Protein AF-0000000078835602 (afdb_homodimer)

Nearest PDB structures (foldseek):
  3b7c-assembly1_A-2  TM=9.384E-01  e=1.346E-14  Shewanella oneidensis MR-1
  3ef8-assembly1_A  TM=7.916E-01  e=7.341E-08  Novosphingobium aromaticivorans DSM 12444
  6w3f-assembly2_B  TM=7.774E-01  e=2.353E-06  synthetic construct
  3ec9-assembly1_A  TM=5.086E-01  e=3.218E-05  Burkholderia thailandensis E264
  3dmc-assembly1_B  TM=6.319E-01  e=4.401E-04  Trichormus variabilis ATCC 29413

Solvent-accessible surface area (backbone atoms only — not comparable to full-atom values): 18718 Å² total; per-residue (Å²): 139,88,83,79,80,79,82,79,78,80,80,79,80,76,79,78,78,78,74,75,77,76,64,78,76,71,73,73,69,74,77,70,72,78,74,88,48,69,68,61,52,49,51,52,48,53,45,42,54,50,48,23,38,54,21,46,58,69,69,33,57,68,56,27,51,63,36,41,33,78,81,75,26,44,39,35,45,66,25,36,76,53,60,43,55,64,46,44,49,53,48,47,46,70,72,31,56,71,52,65,66,63,47,28,44,58,44,78,43,82,72,44,78,43,82,65,37,98,48,29,29,43,36,38,26,36,38,36,34,52,31,90,72,80,55,45,39,23,34,39,44,32,38,34,32,49,57,95,89,35,67,23,32,43,30,41,40,41,32,52,46,72,78,130,137,85,80,80,77,78,77,80,77,80,78,80,80,77,80,78,77,79,77,77,77,76,65,78,74,72,74,72,68,75,79,69,69,78,74,88,49,69,69,60,53,51,51,52,47,52,46,40,53,52,48,23,39,54,21,47,57,71,69,33,57,67,56,27,50,63,36,40,31,80,81,76,24,43,40,34,45,64,25,35,78,54,62,42,54,66,46,46,50,52,49,47,47,70,69,30,56,72,51,67,65,63,47,28,44,58,44,78,41,80,72,44,76,43,81,64,37,100,46,28,28,44,34,38,28,35,37,36,35,52,33,89,72,81,55,45,39,23,33,38,43,30,37,35,32,49,55,94,89,36,69,21,32,41,31,40,40,41,32,53,46,72,77,130

pLDDT: mean 85.9, std 21.09, range [27.8, 98.94]

Foldseek 3Di:
DPDPPDPPPPPPPPPPPPPPPPDPPPPPDPPPPPDQDPVVVVVQLVVLVVQLQVCLLVLNLVSNLVQADPFQAWEAEPRDTADTSVRVSVVCCVQQNDDVLRSAHKDWDPWDWADDDSFKIKIKTKMWGDHPPPTKIWMKIFIWGQDPNHIHTRYIYIYIDDDD/DDPPPPPPPPPPPPPPPPPPPPPPPPPPDPPPPPDQDPVVVVVQLVVLVVQLQVCLLVLNLVSNLVQADPFQAWEAEPRDTADTSVRVSVVCCVQQNDDVLRSAHKDWDPWDWADDDSFKIKIKTKMWGDHPPDTKIWMKIFIWGQDPNHIHTRYIYIYIDDDD

Organism: Phenylobacterium zucineum (strain HLK1) (NCBI:txid450851)

Secondary structure (DSSP, 8-state):
-------------------------------------HHHHHHHHHHHHHHHHHHHHTT-HHHHHTTB-TTT-EEEETTEE--HHHHHHHHHHHHHSS-HHHH-EEEEEEEEEEEEETTEEEEEEEEEEE-SSS-EEEEEEEEEEEETTEEEEEEEEEEEPPP-/-------------------------------------HHHHHHHHHHHHHHHHHHHHTT-HHHHHTTB-TTT-EEEETTEE--HHHHHHHHHHHHHSS-HHHH-EEEEEEEEEEEEETTEEEEEEEEEEE-SSS-EEEEEEEEEEEETTEEEEEEEEEEEPPP-

Sequence (328 aa):
MGESNGWARRAALGLILAAGLAGPALAQAPASDPAFDPAAEEAAIRKVIADMEAAWNRGDFRGYMDGFLNPGVVFVSKGRFQDGWQGTLDHYVRDYGGDPARRGTLHFFDIQVQMLAPDAAQLISRYRLDRPEAPQDGINTRLMRKVGGRWVIALNHVSSREVPMGESNGWARRAALGLILAAGLAGPALAQAPASDPAFDPAAEEAAIRKVIADMEAAWNRGDFRGYMDGFLNPGVVFVSKGRFQDGWQGTLDHYVRDYGGDPARRGTLHFFDIQVQMLAPDAAQLISRYRLDRPEAPQDGINTRLMRKVGGRWVIALNHVSSREVP

Radius of gyration: 36.88 Å; Cα contacts (8 Å, |Δi|>4): 536; chains: 2; bounding box: 131×124×79 Å

InterPro domains:
  IPR011944 Steroid delta5-4-isomerase [TIGR02246] (41-158)
  IPR027843 Domain of unknown function DUF4440 [PF14534] (45-153)
  IPR032710 NTF2-like domain superfamily [SSF54427] (40-159)

Structure (mmCIF, N/CA/C/O backbone):
data_AF-0000000078835602-model_v1
#
loop_
_entity.id
_entity.type
_entity.pdbx_description
1 polymer 'DUF4440 domain-containing protein'
#
loop_
_atom_site.group_PDB
_atom_site.id
_atom_site.type_symbol
_atom_site.label_atom_id
_atom_site.label_alt_id
_atom_site.label_comp_id
_atom_site.label_asym_id
_atom_site.label_entity_id
_atom_site.label_seq_id
_atom_site.pdbx_PDB_ins_code
_atom_site.Cartn_x
_atom_site.Cartn_y
_atom_site.Cartn_z
_atom_site.occupancy
_atom_site.B_iso_or_equiv
_atom_site.auth_seq_id
_atom_site.auth_comp_id
_atom_site.auth_asym_id
_atom_site.auth_atom_id
_atom_site.pdbx_PDB_model_num
ATOM 1 N N . MET A 1 1 ? -102.188 58.969 17.141 1 30.67 1 MET A N 1
ATOM 2 C CA . MET A 1 1 ? -101.25 58.094 16.422 1 30.67 1 MET A CA 1
ATOM 3 C C . MET A 1 1 ? -99.938 57.969 17.125 1 30.67 1 MET A C 1
ATOM 5 O O . MET A 1 1 ? -99.188 58.969 17.234 1 30.67 1 MET A O 1
ATOM 9 N N . GLY A 1 2 ? -99.812 57.094 18.266 1 34.19 2 GLY A N 1
ATOM 10 C CA . GLY A 1 2 ? -98.875 56.719 19.297 1 34.19 2 GLY A CA 1
ATOM 11 C C . GLY A 1 2 ? -97.625 56.031 18.766 1 34.19 2 GLY A C 1
ATOM 12 O O . GLY A 1 2 ? -97.688 54.938 18.203 1 34.19 2 GLY A O 1
ATOM 13 N N . GLU A 1 3 ? -96.625 56.781 18.203 1 36.53 3 GLU A N 1
ATOM 14 C CA . GLU A 1 3 ? -95.438 56.438 17.438 1 36.53 3 GLU A CA 1
ATOM 15 C C . GLU A 1 3 ? -94.5 55.531 18.234 1 36.53 3 GLU A C 1
ATOM 17 O O . GLU A 1 3 ? -94.125 55.875 19.375 1 36.53 3 GLU A O 1
ATOM 22 N N . SER A 1 4 ? -94.625 54.125 18.078 1 37.41 4 SER A N 1
ATOM 23 C CA . SER A 1 4 ? -93.875 52.938 18.547 1 37.41 4 SER A CA 1
ATOM 24 C C . SER A 1 4 ? -92.438 52.969 18.172 1 37.41 4 SER A C 1
ATOM 26 O O . SER A 1 4 ? -92.062 52.938 16.984 1 37.41 4 SER A O 1
ATOM 28 N N . ASN A 1 5 ? -91.625 53.812 18.812 1 36.66 5 ASN A N 1
ATOM 29 C CA . ASN A 1 5 ? -90.188 54 18.5 1 36.66 5 ASN A CA 1
ATOM 30 C C . ASN A 1 5 ? -89.375 52.719 18.703 1 36.66 5 ASN A C 1
ATOM 32 O O . ASN A 1 5 ? -89.438 52.094 19.781 1 36.66 5 ASN A O 1
ATOM 36 N N . GLY A 1 6 ? -89.25 51.781 17.688 1 29.44 6 GLY A N 1
ATOM 37 C CA . GLY A 1 6 ? -88.5 50.531 17.531 1 29.44 6 GLY A CA 1
ATOM 38 C C . GLY A 1 6 ? -87.062 50.625 17.891 1 29.44 6 GLY A C 1
ATOM 39 O O . GLY A 1 6 ? -86.375 51.562 17.453 1 29.44 6 GLY A O 1
ATOM 40 N N . TRP A 1 7 ? -86.562 50.156 19.094 1 34.5 7 TRP A N 1
ATOM 41 C CA . TRP A 1 7 ? -85.25 50.125 19.75 1 34.5 7 TRP A CA 1
ATOM 42 C C . TRP A 1 7 ? -84.312 49.219 19 1 34.5 7 TRP A C 1
ATOM 44 O O . TRP A 1 7 ? -84.562 48.031 18.766 1 34.5 7 TRP A O 1
ATOM 54 N N . ALA A 1 8 ? -83.75 49.562 17.766 1 34.25 8 ALA A N 1
ATOM 55 C CA . ALA A 1 8 ? -82.688 48.812 17 1 34.25 8 ALA A CA 1
ATOM 56 C C . ALA A 1 8 ? -81.5 48.5 17.859 1 34.25 8 ALA A C 1
ATOM 58 O O . ALA A 1 8 ? -80.875 49.375 18.406 1 34.25 8 ALA A O 1
ATOM 59 N N . ARG A 1 9 ? -81.438 47.312 18.562 1 30.3 9 ARG A N 1
ATOM 60 C CA . ARG A 1 9 ? -80.375 46.75 19.328 1 30.3 9 ARG A CA 1
ATOM 61 C C . ARG A 1 9 ? -79.188 46.469 18.406 1 30.3 9 ARG A C 1
ATOM 63 O O . ARG A 1 9 ? -79.25 45.656 17.484 1 30.3 9 ARG A O 1
ATOM 70 N N . ARG A 1 10 ? -78.438 47.406 17.938 1 34.91 10 ARG A N 1
ATOM 71 C CA . ARG A 1 10 ? -77.25 47.188 17.125 1 34.91 10 ARG A CA 1
ATOM 72 C C . ARG A 1 10 ? -76.25 46.25 17.828 1 34.91 10 ARG A C 1
ATOM 74 O O . ARG A 1 10 ? -75.812 46.5 18.953 1 34.91 10 ARG A O 1
ATOM 81 N N . ALA A 1 11 ? -76.25 44.875 17.625 1 36.25 11 ALA A N 1
ATOM 82 C CA . ALA A 1 11 ? -75.312 43.812 18.031 1 36.25 11 ALA A CA 1
ATOM 83 C C . ALA A 1 11 ? -73.938 44.125 17.531 1 36.25 11 ALA A C 1
ATOM 85 O O . ALA A 1 11 ? -73.688 44.312 16.344 1 36.25 11 ALA A O 1
ATOM 86 N N . ALA A 1 12 ? -73.125 44.906 18.312 1 38.59 12 ALA A N 1
ATOM 87 C CA . ALA A 1 12 ? -71.688 45.188 18.031 1 38.59 12 ALA A CA 1
ATOM 88 C C . ALA A 1 12 ? -70.875 43.875 17.938 1 38.59 12 ALA A C 1
ATOM 90 O O . ALA A 1 12 ? -70.875 43.062 18.859 1 38.59 12 ALA A O 1
ATOM 91 N N . LEU A 1 13 ? -70.812 43.188 16.734 1 43.69 13 LEU A N 1
ATOM 92 C CA . LEU A 1 13 ? -70 42.031 16.422 1 43.69 13 LEU A CA 1
ATOM 93 C C . LEU A 1 13 ? -68.5 42.344 16.797 1 43.69 13 LEU A C 1
ATOM 95 O O . LEU A 1 13 ? -67.938 43.281 16.297 1 43.69 13 LEU A O 1
ATOM 99 N N . GLY A 1 14 ? -68.125 42.062 18.031 1 38.97 14 GLY A N 1
ATOM 100 C CA . GLY A 1 14 ? -66.75 42.156 18.469 1 38.97 14 GLY A CA 1
ATOM 101 C C . GLY A 1 14 ? -65.812 41.25 17.672 1 38.97 14 GLY A C 1
ATOM 102 O O . GLY A 1 14 ? -66.062 40.062 17.547 1 38.97 14 GLY A O 1
ATOM 103 N N . LEU A 1 15 ? -65.188 41.781 16.594 1 45.16 15 LEU A N 1
ATOM 104 C CA . LEU A 1 15 ? -64.125 41.125 15.797 1 45.16 15 LEU A CA 1
ATOM 105 C C . LEU A 1 15 ? -63 40.688 16.688 1 45.16 15 LEU A C 1
ATOM 107 O O . LEU A 1 15 ? -62.375 41.531 17.344 1 45.16 15 LEU A O 1
ATOM 111 N N . ILE A 1 16 ? -63 39.438 17.188 1 46.16 16 ILE A N 1
ATOM 112 C CA . ILE A 1 16 ? -61.906 38.875 17.922 1 46.16 16 ILE A CA 1
ATOM 113 C C . ILE A 1 16 ? -60.688 38.719 16.984 1 46.16 16 ILE A C 1
ATOM 115 O O . ILE A 1 16 ? -60.75 37.969 15.992 1 46.16 16 ILE A O 1
ATOM 119 N N . LEU A 1 17 ? -59.844 39.75 16.828 1 46.06 17 LEU A N 1
ATOM 120 C CA . LEU A 1 17 ? -58.562 39.625 16.125 1 46.06 17 LEU A CA 1
ATOM 121 C C . LEU A 1 17 ? -57.656 38.594 16.812 1 46.06 17 LEU A C 1
ATOM 123 O O . LEU A 1 17 ? -57.25 38.781 17.953 1 46.06 17 LEU A O 1
ATOM 127 N N . ALA A 1 18 ? -57.812 37.312 16.469 1 50.06 18 ALA A N 1
ATOM 128 C CA . ALA A 1 18 ? -56.844 36.281 16.875 1 50.06 18 ALA A CA 1
ATOM 129 C C . ALA A 1 18 ? -55.438 36.656 16.391 1 50.06 18 ALA A C 1
ATOM 131 O O . ALA A 1 18 ? -55.188 36.625 15.188 1 50.06 18 ALA A O 1
ATOM 132 N N . ALA A 1 19 ? -54.719 37.594 17.016 1 49.69 19 ALA A N 1
ATOM 133 C CA . ALA A 1 19 ? -53.312 37.75 16.703 1 49.69 19 ALA A CA 1
ATOM 134 C C . ALA A 1 19 ? -52.531 36.469 16.906 1 49.69 19 ALA A C 1
ATOM 136 O O . ALA A 1 19 ? -52.469 35.938 18.016 1 49.69 19 ALA A O 1
ATOM 137 N N . GLY A 1 20 ? -52.438 35.625 15.867 1 51.88 20 GLY A N 1
ATOM 138 C CA . GLY A 1 20 ? -51.531 34.5 15.883 1 51.88 20 GLY A CA 1
ATOM 139 C C . GLY A 1 20 ? -50.094 34.875 16.266 1 51.88 20 GLY A C 1
ATOM 140 O O . GLY A 1 20 ? -49.469 35.688 15.578 1 51.88 20 GLY A O 1
ATOM 141 N N . LEU A 1 21 ? -49.719 34.875 17.5 1 54.28 21 LEU A N 1
ATOM 142 C CA . LEU A 1 21 ? -48.344 34.969 17.922 1 54.28 21 LEU A CA 1
ATOM 143 C C . LEU A 1 21 ? -47.469 33.938 17.203 1 54.28 21 LEU A C 1
ATOM 145 O O . LEU A 1 21 ? -47.594 32.719 17.469 1 54.28 21 LEU A O 1
ATOM 149 N N . ALA A 1 22 ? -47.094 34.281 15.969 1 56.69 22 ALA A N 1
ATOM 150 C CA . ALA A 1 22 ? -46 33.469 15.43 1 56.69 22 ALA A CA 1
ATOM 151 C C . ALA A 1 22 ? -44.812 33.438 16.359 1 56.69 22 ALA A C 1
ATOM 153 O O . ALA A 1 22 ? -44.188 34.5 16.625 1 56.69 22 ALA A O 1
ATOM 154 N N . GLY A 1 23 ? -44.75 32.531 17.297 1 58.22 23 GLY A N 1
ATOM 155 C CA . GLY A 1 23 ? -43.562 32.344 18.078 1 58.22 23 GLY A CA 1
ATOM 156 C C . GLY A 1 23 ? -42.281 32.344 17.234 1 58.22 23 GLY A C 1
ATOM 157 O O . GLY A 1 23 ? -42.344 32.062 16.047 1 58.22 23 GLY A O 1
ATOM 158 N N . PRO A 1 24 ? -41.281 33.062 17.625 1 57.22 24 PRO A N 1
ATOM 159 C CA . PRO A 1 24 ? -40.031 33 16.859 1 57.22 24 PRO A CA 1
ATOM 160 C C . PRO A 1 24 ? -39.656 31.578 16.516 1 57.22 24 PRO A C 1
ATOM 162 O O . PRO A 1 24 ? -39.844 30.656 17.312 1 57.22 24 PRO A O 1
ATOM 165 N N . ALA A 1 25 ? -39.688 31.266 15.188 1 59.09 25 ALA A N 1
ATOM 166 C CA . ALA A 1 25 ? -39.062 30.016 14.758 1 59.09 25 ALA A CA 1
ATOM 167 C C . ALA A 1 25 ? -37.75 29.781 15.5 1 59.09 25 ALA A C 1
ATOM 169 O O . ALA A 1 25 ? -36.844 30.641 15.5 1 59.09 25 ALA A O 1
ATOM 170 N N . LEU A 1 26 ? -37.75 29.047 16.547 1 59.62 26 LEU A N 1
ATOM 171 C CA . LEU A 1 26 ? -36.469 28.578 17.078 1 59.62 26 LEU A CA 1
ATOM 172 C C . LEU A 1 26 ? -35.5 28.219 15.953 1 59.62 26 LEU A C 1
ATOM 174 O O . LEU A 1 26 ? -35.812 27.422 15.078 1 59.62 26 LEU A O 1
ATOM 178 N N . ALA A 1 27 ? -34.625 29.062 15.555 1 57.78 27 ALA A N 1
ATOM 179 C CA . ALA A 1 27 ? -33.531 28.688 14.664 1 57.78 27 ALA A CA 1
ATOM 180 C C . ALA A 1 27 ? -33.031 27.281 15.008 1 57.78 27 ALA A C 1
ATOM 182 O O . ALA A 1 27 ? -32.594 27.047 16.141 1 57.78 27 ALA A O 1
ATOM 183 N N . GLN A 1 28 ? -33.656 26.234 14.414 1 58.31 28 GLN A N 1
ATOM 184 C CA . GLN A 1 28 ? -33.031 24.938 14.633 1 58.31 28 GLN A CA 1
ATOM 185 C C . GLN A 1 28 ? -31.516 25.016 14.57 1 58.31 28 GLN A C 1
ATOM 187 O O . GLN A 1 28 ? -30.953 25.578 13.625 1 58.31 28 GLN A O 1
ATOM 192 N N . ALA A 1 29 ? -30.797 24.953 15.734 1 58.19 29 ALA A N 1
ATOM 193 C CA . ALA A 1 29 ? -29.344 24.844 15.75 1 58.19 29 ALA A CA 1
ATOM 194 C C . ALA A 1 29 ? -28.844 23.969 14.609 1 58.19 29 ALA A C 1
ATOM 196 O O . ALA A 1 29 ? -29.469 22.953 14.289 1 58.19 29 ALA A O 1
ATOM 197 N N . PRO A 1 30 ? -28.047 24.438 13.703 1 55.09 30 PRO A N 1
ATOM 198 C CA . PRO A 1 30 ? -27.547 23.547 12.656 1 55.09 30 PRO A CA 1
ATOM 199 C C . PRO A 1 30 ? -27.266 22.141 13.156 1 55.09 30 PRO A C 1
ATOM 201 O O . PRO A 1 30 ? -26.828 21.953 14.297 1 55.09 30 PRO A O 1
ATOM 204 N N . ALA A 1 31 ? -28.031 21.141 12.773 1 52.88 31 ALA A N 1
ATOM 205 C CA . ALA A 1 31 ? -27.734 19.75 13.062 1 52.88 31 ALA A CA 1
ATOM 206 C C . ALA A 1 31 ? -26.234 19.5 13.07 1 52.88 31 ALA A C 1
ATOM 208 O O . ALA A 1 31 ? -25.547 19.797 12.086 1 52.88 31 ALA A O 1
ATOM 209 N N . SER A 1 32 ? -25.547 19.609 14.164 1 51.75 32 SER A N 1
ATOM 210 C CA . SER A 1 32 ? -24.125 19.312 14.281 1 51.75 32 SER A CA 1
ATOM 211 C C . SER A 1 32 ? -23.766 18.016 13.562 1 51.75 32 SER A C 1
ATOM 213 O O . SER A 1 32 ? -24.469 17.016 13.68 1 51.75 32 SER A O 1
ATOM 215 N N . ASP A 1 33 ? -23.203 17.953 12.398 1 54.47 33 ASP A N 1
ATOM 216 C CA . ASP A 1 33 ? -22.625 16.766 11.766 1 54.47 33 ASP A CA 1
ATOM 217 C C . ASP A 1 33 ? -22.109 15.789 12.812 1 54.47 33 ASP A C 1
ATOM 219 O O . ASP A 1 33 ? -21.5 16.188 13.805 1 54.47 33 ASP A O 1
ATOM 223 N N . PRO A 1 34 ? -22.906 14.688 13.062 1 58.66 34 PRO A N 1
ATOM 224 C CA . PRO A 1 34 ? -22.438 13.805 14.125 1 58.66 34 PRO A CA 1
ATOM 225 C C . PRO A 1 34 ? -20.922 13.867 14.312 1 58.66 34 PRO A C 1
ATOM 227 O O . PRO A 1 34 ? -20.172 13.969 13.336 1 58.66 34 PRO A O 1
ATOM 230 N N . ALA A 1 35 ? -20.5 14.188 15.461 1 75 35 ALA A N 1
ATOM 231 C CA . ALA A 1 35 ? -19.109 14.266 15.922 1 75 35 ALA A CA 1
ATOM 232 C C . ALA A 1 35 ? -18.297 13.07 15.43 1 75 35 ALA A C 1
ATOM 234 O O . ALA A 1 35 ? -18.812 11.945 15.359 1 75 35 ALA A O 1
ATOM 235 N N . PHE A 1 36 ? -17.328 13.266 14.68 1 85 36 PHE A N 1
ATOM 236 C CA . PHE A 1 36 ? -16.375 12.25 14.242 1 85 36 PHE A CA 1
ATOM 237 C C . PHE A 1 36 ? -16.031 11.312 15.391 1 85 36 PHE A C 1
ATOM 239 O O . PHE A 1 36 ? -15.523 11.75 16.422 1 85 36 PHE A O 1
ATOM 246 N N . ASP A 1 37 ? -16.438 10.016 15.312 1 93.31 37 ASP A N 1
ATOM 247 C CA . ASP A 1 37 ? -16.141 8.953 16.266 1 93.31 37 ASP A CA 1
ATOM 248 C C . ASP A 1 37 ? -15.172 7.93 15.656 1 93.31 37 ASP A C 1
ATOM 250 O O . ASP A 1 37 ? -15.602 7.004 14.969 1 93.31 37 ASP A O 1
ATOM 254 N N . PRO A 1 38 ? -13.914 8.016 15.992 1 94 38 PRO A N 1
ATOM 255 C CA . PRO A 1 38 ? -12.93 7.152 15.336 1 94 38 PRO A CA 1
ATOM 256 C C . PRO A 1 38 ? -13.203 5.664 15.562 1 94 38 PRO A C 1
ATOM 258 O O . PRO A 1 38 ? -12.953 4.848 14.672 1 94 38 PRO A O 1
ATOM 261 N N . ALA A 1 39 ? -13.648 5.273 16.703 1 95.88 39 ALA A N 1
ATOM 262 C CA . ALA A 1 39 ? -13.922 3.867 16.984 1 95.88 39 ALA A CA 1
ATOM 263 C C . ALA A 1 39 ? -15.07 3.352 16.125 1 95.88 39 ALA A C 1
ATOM 265 O O . ALA A 1 39 ? -15.023 2.223 15.633 1 95.88 39 ALA A O 1
ATOM 266 N N . ALA A 1 40 ? -16.062 4.16 15.977 1 97.06 40 ALA A N 1
ATOM 267 C CA . ALA A 1 40 ? -17.203 3.771 15.133 1 97.06 40 ALA A CA 1
ATOM 268 C C . ALA A 1 40 ? -16.781 3.674 13.664 1 97.06 40 ALA A C 1
ATOM 270 O O . ALA A 1 40 ? -17.234 2.783 12.945 1 97.06 40 ALA A O 1
ATOM 271 N N . GLU A 1 41 ? -15.945 4.613 13.25 1 98.12 41 GLU A N 1
ATOM 272 C CA . GLU A 1 41 ? -15.461 4.602 11.875 1 98.12 41 GLU A CA 1
ATOM 273 C C . GLU A 1 41 ? -14.594 3.373 11.609 1 98.12 41 GLU A C 1
ATOM 275 O O . GLU A 1 41 ? -14.734 2.725 10.57 1 98.12 41 GLU A O 1
ATOM 280 N N . GLU A 1 42 ? -13.734 3.035 12.57 1 98.5 42 GLU A N 1
ATOM 281 C CA . GLU A 1 42 ? -12.93 1.83 12.414 1 98.5 42 GLU A CA 1
ATOM 282 C C . GLU A 1 42 ? -13.805 0.582 12.336 1 98.5 42 GLU A C 1
ATOM 284 O O . GLU A 1 42 ? -13.539 -0.317 11.539 1 98.5 42 GLU A O 1
ATOM 289 N N . ALA A 1 43 ? -14.812 0.507 13.18 1 98.56 43 ALA A N 1
ATOM 290 C CA . ALA A 1 43 ? -15.727 -0.632 13.141 1 98.56 43 ALA A CA 1
ATOM 291 C C . ALA A 1 43 ? -16.406 -0.747 11.781 1 98.56 43 ALA A C 1
ATOM 293 O O . ALA A 1 43 ? -16.594 -1.851 11.266 1 98.56 43 ALA A O 1
ATOM 294 N N . ALA A 1 44 ? -16.766 0.382 11.234 1 98.69 44 ALA A N 1
ATOM 295 C CA . ALA A 1 44 ? -17.406 0.394 9.914 1 98.69 44 ALA A CA 1
ATOM 296 C C . ALA A 1 44 ? -16.438 -0.101 8.836 1 98.69 44 ALA A C 1
ATOM 29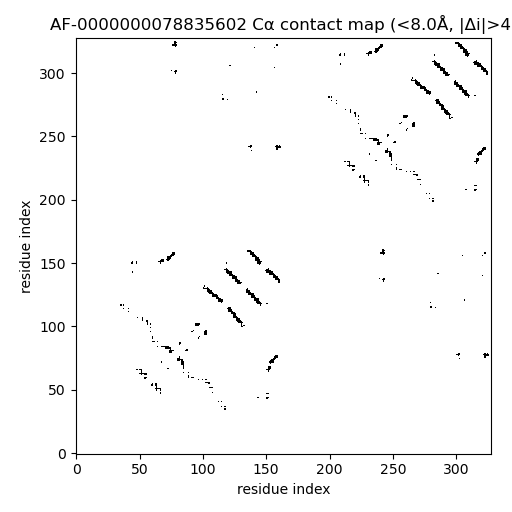8 O O . ALA A 1 44 ? -16.844 -0.824 7.926 1 98.69 44 ALA A O 1
ATOM 299 N N . ILE A 1 45 ? -15.203 0.249 8.945 1 98.94 45 ILE A N 1
ATOM 300 C CA . ILE A 1 45 ? -14.18 -0.188 7.996 1 98.94 45 ILE A CA 1
ATOM 301 C C . ILE A 1 45 ? -13.984 -1.698 8.109 1 98.94 45 ILE A C 1
ATOM 303 O O . ILE A 1 45 ? -13.945 -2.402 7.094 1 98.94 45 ILE A O 1
ATOM 307 N N . ARG A 1 46 ? -13.867 -2.207 9.297 1 98.94 46 ARG A N 1
ATOM 308 C CA . ARG A 1 46 ? -13.703 -3.641 9.508 1 98.94 46 ARG A CA 1
ATOM 309 C C . ARG A 1 46 ? -14.906 -4.414 8.977 1 98.94 46 ARG A C 1
ATOM 311 O O . ARG A 1 46 ? -14.766 -5.539 8.5 1 98.94 46 ARG A O 1
ATOM 318 N N . LYS A 1 47 ? -16.047 -3.822 9.086 1 98.88 47 LYS A N 1
ATOM 319 C CA . LYS A 1 47 ? -17.25 -4.457 8.539 1 98.88 47 LYS A CA 1
ATOM 320 C C . LYS A 1 47 ? -17.156 -4.582 7.02 1 98.88 47 LYS A C 1
ATOM 322 O O . LYS A 1 47 ? -17.625 -5.57 6.445 1 98.88 47 LYS A O 1
ATOM 327 N N . VAL A 1 48 ? -16.641 -3.553 6.328 1 98.94 48 VAL A N 1
ATOM 328 C CA . VAL A 1 48 ? -16.422 -3.641 4.887 1 98.94 48 VAL A CA 1
ATOM 329 C C . VAL A 1 48 ? -15.594 -4.883 4.566 1 98.94 48 VAL A C 1
ATOM 331 O O . VAL A 1 48 ? -15.945 -5.66 3.68 1 98.94 48 VAL A O 1
ATOM 334 N N . ILE A 1 49 ? -14.547 -5.133 5.32 1 98.94 49 ILE A N 1
ATOM 335 C CA . ILE A 1 49 ? -13.641 -6.246 5.074 1 98.94 49 ILE A CA 1
ATOM 336 C C . ILE A 1 49 ? -14.352 -7.566 5.367 1 98.94 49 ILE A C 1
ATOM 338 O O . ILE A 1 49 ? -14.219 -8.523 4.602 1 98.94 49 ILE A O 1
ATOM 342 N N . ALA A 1 50 ? -15.094 -7.578 6.434 1 98.94 50 ALA A N 1
ATOM 343 C CA . ALA A 1 50 ? -15.852 -8.773 6.785 1 98.94 50 ALA A CA 1
ATOM 344 C C . ALA A 1 50 ? -16.875 -9.117 5.703 1 98.94 50 ALA A C 1
ATOM 346 O O . ALA A 1 50 ? -17.062 -10.289 5.363 1 98.94 50 ALA A O 1
ATOM 347 N N . ASP A 1 51 ? -17.531 -8.102 5.203 1 98.94 51 ASP A N 1
ATOM 348 C CA . ASP A 1 51 ? -18.516 -8.297 4.152 1 98.94 51 ASP A CA 1
ATOM 349 C C . ASP A 1 51 ? -17.859 -8.805 2.869 1 98.94 51 ASP A C 1
ATOM 351 O O . ASP A 1 51 ? -18.422 -9.656 2.176 1 98.94 51 ASP A O 1
ATOM 355 N N . MET A 1 52 ? -16.719 -8.305 2.562 1 98.94 52 MET A N 1
ATOM 356 C CA . MET A 1 52 ? -15.977 -8.781 1.398 1 98.94 52 MET A CA 1
ATOM 357 C C . MET A 1 52 ? -15.609 -10.25 1.548 1 98.94 52 MET A C 1
ATOM 359 O O . MET A 1 52 ? -15.82 -11.047 0.628 1 98.94 52 MET A O 1
ATOM 363 N N . GLU A 1 53 ? -15.094 -10.594 2.678 1 98.88 53 GLU A N 1
ATOM 364 C CA . GLU A 1 53 ? -14.719 -11.984 2.955 1 98.88 53 GLU A CA 1
ATOM 365 C C . GLU A 1 53 ? -15.922 -12.914 2.793 1 98.88 53 GLU A C 1
ATOM 367 O O . GLU A 1 53 ? -15.82 -13.953 2.139 1 98.88 53 GLU A O 1
ATOM 372 N N . ALA A 1 54 ? -17.016 -12.539 3.367 1 98.81 54 ALA A N 1
ATOM 373 C CA . ALA A 1 54 ? -18.234 -13.344 3.289 1 98.81 54 ALA A CA 1
ATOM 374 C C . ALA A 1 54 ? -18.703 -13.492 1.846 1 98.81 54 ALA A C 1
ATOM 376 O O . ALA A 1 54 ? -19.109 -14.578 1.425 1 98.81 54 ALA A O 1
ATOM 377 N N . ALA A 1 55 ? -18.656 -12.391 1.098 1 98.69 55 ALA A N 1
ATOM 378 C CA . ALA A 1 55 ? -19.078 -12.406 -0.301 1 98.69 55 ALA A CA 1
ATOM 379 C C . ALA A 1 55 ? -18.188 -13.336 -1.126 1 98.69 55 ALA A C 1
ATOM 381 O O . ALA A 1 55 ? -18.688 -14.148 -1.914 1 98.69 55 ALA A O 1
ATOM 382 N N . TRP A 1 56 ? -16.906 -13.266 -0.946 1 98.38 56 TRP A N 1
ATOM 383 C CA . TRP A 1 56 ? -15.984 -14.148 -1.64 1 98.38 56 TRP A CA 1
ATOM 384 C C . TRP A 1 56 ? -16.297 -15.609 -1.351 1 98.38 56 TRP A C 1
ATOM 386 O O . TRP A 1 56 ? -16.391 -16.422 -2.271 1 98.38 56 TRP A O 1
ATOM 396 N N . ASN A 1 57 ? -16.469 -15.914 -0.102 1 97.75 57 ASN A N 1
ATOM 397 C CA . ASN A 1 57 ? -16.594 -17.297 0.346 1 97.75 57 ASN A CA 1
ATOM 398 C C . ASN A 1 57 ? -17.922 -17.922 -0.086 1 97.75 57 ASN A C 1
ATOM 400 O O . ASN A 1 57 ? -18.078 -19.141 -0.065 1 97.75 57 ASN A O 1
ATOM 404 N N . ARG A 1 58 ? -18.797 -17.094 -0.522 1 96.62 58 ARG A N 1
ATOM 405 C CA . ARG A 1 58 ? -20.031 -17.625 -1.061 1 96.62 58 ARG A CA 1
ATOM 406 C C . ARG A 1 58 ? -20.062 -17.531 -2.582 1 96.62 58 ARG A C 1
ATOM 408 O O . ARG A 1 58 ? -21.109 -17.75 -3.205 1 96.62 58 ARG A O 1
ATOM 415 N N . GLY A 1 59 ? -19 -17.031 -3.184 1 96.81 59 GLY A N 1
ATOM 416 C CA . GLY A 1 59 ? -18.859 -16.984 -4.633 1 96.81 59 GLY A CA 1
ATOM 417 C C . GLY A 1 59 ? -19.516 -15.758 -5.25 1 96.81 59 GLY A C 1
ATOM 418 O O . GLY A 1 59 ? -19.766 -15.727 -6.457 1 96.81 59 GLY A O 1
ATOM 419 N N . ASP A 1 60 ? -19.812 -14.781 -4.422 1 97.88 60 ASP A N 1
ATOM 420 C CA . ASP A 1 60 ? -20.406 -13.523 -4.871 1 97.88 60 ASP A CA 1
ATOM 421 C C . ASP A 1 60 ? -19.328 -12.492 -5.191 1 97.88 60 ASP A C 1
ATOM 423 O O . ASP A 1 60 ? -19.078 -11.578 -4.406 1 97.88 60 ASP A O 1
ATOM 427 N N . PHE A 1 61 ? -18.797 -12.539 -6.383 1 98.12 61 PHE A N 1
ATOM 428 C CA . PHE A 1 61 ? -17.672 -11.688 -6.742 1 98.12 61 PHE A CA 1
ATOM 429 C C . PHE A 1 61 ? -18.109 -10.234 -6.875 1 98.12 61 PHE A C 1
ATOM 431 O O . PHE A 1 61 ? -17.328 -9.32 -6.566 1 98.12 61 PHE A O 1
ATOM 438 N N . ARG A 1 62 ? -19.25 -10.008 -7.336 1 98.06 62 ARG A N 1
ATOM 439 C CA . ARG A 1 62 ? -19.719 -8.625 -7.391 1 98.06 62 ARG A CA 1
ATOM 440 C C . ARG A 1 62 ? -19.875 -8.039 -5.988 1 98.06 62 ARG A C 1
ATOM 442 O O . ARG A 1 62 ? -19.547 -6.879 -5.758 1 98.06 62 ARG A O 1
ATOM 449 N N . GLY A 1 63 ? -20.453 -8.867 -5.074 1 98.56 63 GLY A N 1
ATOM 450 C CA . GLY A 1 63 ? -20.5 -8.453 -3.682 1 98.56 63 GLY A CA 1
ATOM 451 C C . GLY A 1 63 ? -19.125 -8.172 -3.09 1 98.56 63 GLY A C 1
ATOM 452 O O . GLY A 1 63 ? -18.969 -7.215 -2.328 1 98.56 63 GLY A O 1
ATOM 453 N N . TYR A 1 64 ? -18.188 -9.031 -3.436 1 98.81 64 TYR A N 1
ATOM 454 C CA . TYR A 1 64 ? -16.797 -8.797 -3.023 1 98.81 64 TYR A CA 1
ATOM 455 C C . TYR A 1 64 ? -16.297 -7.461 -3.551 1 98.81 64 TYR A C 1
ATOM 457 O O . TYR A 1 64 ? -15.703 -6.676 -2.807 1 98.81 64 TYR A O 1
ATOM 465 N N . MET A 1 65 ? -16.625 -7.121 -4.758 1 98.88 65 MET A N 1
ATOM 466 C CA . MET A 1 65 ? -16.141 -5.922 -5.434 1 98.88 65 MET A CA 1
ATOM 467 C C . MET A 1 65 ? -16.828 -4.672 -4.891 1 98.88 65 MET A C 1
ATOM 469 O O . MET A 1 65 ? -16.344 -3.557 -5.102 1 98.88 65 MET A O 1
ATOM 473 N N . ASP A 1 66 ? -17.906 -4.824 -4.16 1 98.62 66 ASP A N 1
ATOM 474 C CA . ASP A 1 66 ? -18.609 -3.689 -3.574 1 98.62 66 ASP A CA 1
ATOM 475 C C . ASP A 1 66 ? -17.75 -2.977 -2.539 1 98.62 66 ASP A C 1
ATOM 477 O O . ASP A 1 66 ? -18.031 -1.835 -2.17 1 98.62 66 ASP A O 1
ATOM 481 N N . GLY A 1 67 ? -16.781 -3.602 -2.064 1 98.88 67 GLY A N 1
ATOM 482 C CA . GLY A 1 67 ? -15.891 -3.014 -1.074 1 98.88 67 GLY A CA 1
ATOM 483 C C . GLY A 1 67 ? -14.906 -2.021 -1.669 1 98.88 67 GLY A C 1
ATOM 484 O O . GLY A 1 67 ? -14.258 -1.27 -0.939 1 98.88 67 GLY A O 1
ATOM 485 N N . PHE A 1 68 ? -14.852 -1.964 -3.018 1 98.94 68 PHE A N 1
ATOM 486 C CA . PHE A 1 68 ? -13.867 -1.124 -3.691 1 98.94 68 PHE A CA 1
ATOM 487 C C . PHE A 1 68 ? -14.531 0.097 -4.312 1 98.94 68 PHE A C 1
ATOM 489 O O . PHE A 1 68 ? -15.68 0.026 -4.754 1 98.94 68 PHE A O 1
ATOM 496 N N . LEU A 1 69 ? -13.805 1.156 -4.309 1 98.88 69 LEU A N 1
ATOM 497 C CA . LEU A 1 69 ? -14.227 2.363 -5.008 1 98.88 69 LEU A CA 1
ATOM 498 C C . LEU A 1 69 ? -14.492 2.072 -6.484 1 98.88 69 LEU A C 1
ATOM 500 O O . LEU A 1 69 ? -13.703 1.385 -7.133 1 98.88 69 LEU A O 1
ATOM 504 N N . ASN A 1 70 ? -15.617 2.625 -7 1 98.31 70 ASN A N 1
ATOM 505 C CA . ASN A 1 70 ? -15.992 2.449 -8.398 1 98.31 70 ASN A CA 1
ATOM 506 C C . ASN A 1 70 ? -16.609 3.719 -8.984 1 98.31 70 ASN A C 1
ATOM 508 O O . ASN A 1 70 ? -17.641 4.18 -8.523 1 98.31 70 ASN A O 1
ATOM 512 N N . PRO A 1 71 ? -15.969 4.156 -10.125 1 97.56 71 PRO A N 1
ATOM 513 C CA . PRO A 1 71 ? -14.641 3.865 -10.68 1 97.56 71 PRO A CA 1
ATOM 514 C C . PRO A 1 71 ? -13.508 4.477 -9.859 1 97.56 71 PRO A C 1
ATOM 516 O O . PRO A 1 71 ? -13.766 5.215 -8.906 1 97.56 71 PRO A O 1
ATOM 519 N N . GLY A 1 72 ? -12.32 4.008 -10.133 1 97.88 72 GLY A N 1
ATOM 520 C CA . GLY A 1 72 ? -11.203 4.801 -9.656 1 97.88 72 GLY A CA 1
ATOM 521 C C . GLY A 1 72 ? -10.289 4.039 -8.703 1 97.88 72 GLY A C 1
ATOM 522 O O . GLY A 1 72 ? -9.234 4.535 -8.32 1 97.88 72 GLY A O 1
ATOM 523 N N . VAL A 1 73 ? -10.727 2.861 -8.305 1 98.75 73 VAL A N 1
ATOM 524 C CA . VAL A 1 73 ? -9.875 2.086 -7.406 1 98.75 73 VAL A CA 1
ATOM 525 C C . VAL A 1 73 ? -8.555 1.758 -8.102 1 98.75 73 VAL A C 1
ATOM 527 O O . VAL A 1 73 ? -8.531 1.464 -9.305 1 98.75 73 VAL A O 1
ATOM 530 N N . VAL A 1 74 ? -7.52 1.814 -7.359 1 98.81 74 VAL A N 1
ATOM 531 C CA . VAL A 1 74 ? -6.203 1.403 -7.828 1 98.81 74 VAL A CA 1
ATOM 532 C C . VAL A 1 74 ? -5.852 0.034 -7.246 1 98.81 74 VAL A C 1
ATOM 534 O O . VAL A 1 74 ? -5.875 -0.156 -6.031 1 98.81 74 VAL A O 1
ATOM 537 N N . PHE A 1 75 ? -5.543 -0.909 -8.133 1 98.75 75 PHE A N 1
ATOM 538 C CA . PHE A 1 75 ? -5.086 -2.236 -7.738 1 98.75 75 PHE A CA 1
ATOM 539 C C . PHE A 1 75 ? -3.639 -2.457 -8.156 1 98.75 75 PHE A C 1
ATOM 541 O O . PHE A 1 75 ? -3.283 -2.238 -9.32 1 98.75 75 PHE A O 1
ATOM 548 N N . VAL A 1 76 ? -2.875 -2.93 -7.203 1 98.56 76 VAL A N 1
ATOM 549 C CA . VAL A 1 76 ? -1.501 -3.32 -7.5 1 98.56 76 VAL A CA 1
ATOM 550 C C . VAL A 1 76 ? -1.261 -4.758 -7.043 1 98.56 76 VAL A C 1
ATOM 552 O O . VAL A 1 76 ? -1.601 -5.121 -5.914 1 98.56 76 VAL A O 1
ATOM 555 N N . SER A 1 77 ? -0.729 -5.551 -7.863 1 96.06 77 SER A N 1
ATOM 556 C CA . SER A 1 77 ? -0.304 -6.922 -7.586 1 96.06 77 SER A CA 1
ATOM 557 C C . SER A 1 77 ? 0.805 -7.359 -8.539 1 96.06 77 SER A C 1
ATOM 559 O O . SER A 1 77 ? 0.796 -7 -9.719 1 96.06 77 SER A O 1
ATOM 561 N N . LYS A 1 78 ? 1.811 -8.078 -8.039 1 95.19 78 LYS A N 1
ATOM 562 C CA . LYS A 1 78 ? 2.889 -8.648 -8.844 1 95.19 78 LYS A CA 1
ATOM 563 C C . LYS A 1 78 ? 3.633 -7.551 -9.609 1 95.19 78 LYS A C 1
ATOM 565 O O . LYS A 1 78 ? 3.971 -7.727 -10.781 1 95.19 78 LYS A O 1
ATOM 570 N N . GLY A 1 79 ? 3.693 -6.434 -8.992 1 96.88 79 GLY A N 1
ATOM 571 C CA . GLY A 1 79 ? 4.48 -5.34 -9.547 1 96.88 79 GLY A CA 1
ATOM 572 C C . GLY A 1 79 ? 3.789 -4.633 -10.695 1 96.88 79 GLY A C 1
ATOM 573 O O . GLY A 1 79 ? 4.434 -3.93 -11.477 1 96.88 79 GLY A O 1
ATOM 574 N N . ARG A 1 80 ? 2.436 -4.77 -10.773 1 96.62 80 ARG A N 1
ATOM 575 C CA . ARG A 1 80 ? 1.689 -4.184 -11.883 1 96.62 80 ARG A CA 1
ATOM 576 C C . ARG A 1 80 ? 0.393 -3.547 -11.398 1 96.62 80 ARG A C 1
ATOM 578 O O . ARG A 1 80 ? -0.206 -4.012 -10.422 1 96.62 80 ARG A O 1
ATOM 585 N N . PHE A 1 81 ? 0.042 -2.535 -12.117 1 97.88 81 PHE A N 1
ATOM 586 C CA . PHE A 1 81 ? -1.313 -2.02 -11.969 1 97.88 81 PHE A CA 1
ATOM 587 C C . PHE A 1 81 ? -2.318 -2.943 -12.648 1 97.88 81 PHE A C 1
ATOM 589 O O . PHE A 1 81 ? -2.07 -3.434 -13.758 1 97.88 81 PHE A O 1
ATOM 596 N N . GLN A 1 82 ? -3.434 -3.182 -11.953 1 96.62 82 GLN A N 1
ATOM 597 C CA . GLN A 1 82 ? -4.488 -3.994 -12.547 1 96.62 82 GLN A CA 1
ATOM 598 C C . GLN A 1 82 ? -5.488 -3.129 -13.312 1 96.62 82 GLN A C 1
ATOM 600 O O . GLN A 1 82 ? -5.418 -1.898 -13.25 1 96.62 82 GLN A O 1
ATOM 605 N N . ASP A 1 83 ? -6.387 -3.822 -14.008 1 95.5 83 ASP A N 1
ATOM 606 C CA . ASP A 1 83 ? -7.242 -3.152 -14.984 1 95.5 83 ASP A CA 1
ATOM 607 C C . ASP A 1 83 ? -8.531 -2.658 -14.336 1 95.5 83 ASP A C 1
ATOM 609 O O . ASP A 1 83 ? -9.625 -3.092 -14.711 1 95.5 83 ASP A O 1
ATOM 613 N N . GLY A 1 84 ? -8.461 -1.813 -13.352 1 97.25 84 GLY A N 1
ATOM 614 C CA . GLY A 1 84 ? -9.594 -1.132 -12.742 1 97.25 84 GLY A CA 1
ATOM 615 C C . GLY A 1 84 ? -10.617 -2.084 -12.156 1 97.25 84 GLY A C 1
ATOM 616 O O . GLY A 1 84 ? -10.344 -3.277 -12.008 1 97.25 84 GLY A O 1
ATOM 617 N N . TRP A 1 85 ? -11.734 -1.523 -11.758 1 98.38 85 TRP A N 1
ATOM 618 C CA . TRP A 1 85 ? -12.773 -2.248 -11.039 1 98.38 85 TRP A CA 1
ATOM 619 C C . TRP A 1 85 ? -13.344 -3.377 -11.891 1 98.38 85 TRP A C 1
ATOM 621 O O . TRP A 1 85 ? -13.344 -4.539 -11.477 1 98.38 85 TRP A O 1
ATOM 631 N N . GLN A 1 86 ? -13.695 -3.076 -13.125 1 98.31 86 GLN A N 1
ATOM 632 C CA . GLN A 1 86 ? -14.32 -4.078 -13.984 1 98.31 86 GLN A CA 1
ATOM 633 C C . GLN A 1 86 ? -13.312 -5.137 -14.414 1 98.31 86 GLN A C 1
ATOM 635 O O . GLN A 1 86 ? -13.625 -6.328 -14.438 1 98.31 86 GLN A O 1
ATOM 640 N N . GLY A 1 87 ? -12.133 -4.664 -14.805 1 98.12 87 GLY A N 1
ATOM 641 C CA . GLY A 1 87 ? -11.102 -5.617 -15.188 1 98.12 87 GLY A CA 1
ATOM 642 C C . GLY A 1 87 ? -10.766 -6.598 -14.078 1 98.12 87 GLY A C 1
ATOM 643 O O . GLY A 1 87 ? -10.547 -7.785 -14.336 1 98.12 87 GLY A O 1
ATOM 644 N N . THR A 1 88 ? -10.742 -6.145 -12.883 1 98.06 88 THR A N 1
ATOM 645 C CA . THR A 1 88 ? -10.453 -7 -11.734 1 98.06 88 THR A CA 1
ATOM 646 C C . THR A 1 88 ? -11.602 -7.969 -11.484 1 98.06 88 THR A C 1
ATOM 648 O O . THR A 1 88 ? -11.375 -9.148 -11.211 1 98.06 88 THR A O 1
ATOM 651 N N . LEU A 1 89 ? -12.836 -7.484 -11.594 1 98.25 89 LEU A N 1
ATOM 652 C CA . LEU A 1 89 ? -13.977 -8.383 -11.492 1 98.25 89 LEU A CA 1
ATOM 653 C C . LEU A 1 89 ? -13.891 -9.5 -12.523 1 98.25 89 LEU A C 1
ATOM 655 O O . LEU A 1 89 ? -14.078 -10.672 -12.195 1 98.25 89 LEU A O 1
ATOM 659 N N . ASP A 1 90 ? -13.594 -9.102 -13.766 1 97.81 90 ASP A N 1
ATOM 660 C CA . ASP A 1 90 ? -13.492 -10.086 -14.844 1 97.81 90 ASP A CA 1
ATOM 661 C C . ASP A 1 90 ? -12.422 -11.133 -14.531 1 97.81 90 ASP A C 1
ATOM 663 O O . ASP A 1 90 ? -12.617 -12.32 -14.797 1 97.81 90 ASP A O 1
ATOM 667 N N . HIS A 1 91 ? -11.367 -10.695 -14.031 1 96.19 91 HIS A N 1
ATOM 668 C CA . HIS A 1 91 ? -10.289 -11.586 -13.617 1 96.19 91 HIS A CA 1
ATOM 669 C C . HIS A 1 91 ? -10.758 -12.562 -12.547 1 96.19 91 HIS A C 1
ATOM 671 O O . HIS A 1 91 ? -10.508 -13.766 -12.648 1 96.19 91 HIS A O 1
ATOM 677 N N . TYR A 1 92 ? -11.438 -12.102 -11.5 1 96.31 92 TYR A N 1
ATOM 678 C CA . TYR A 1 92 ? -11.898 -12.961 -10.414 1 96.31 92 TYR A CA 1
ATOM 679 C C . TYR A 1 92 ? -12.891 -14 -10.93 1 96.31 92 TYR A C 1
ATOM 681 O O . TYR A 1 92 ? -12.805 -15.18 -10.57 1 96.31 92 TYR A O 1
ATOM 689 N N . VAL A 1 93 ? -13.773 -13.578 -11.758 1 96.44 93 VAL A N 1
ATOM 690 C CA . VAL A 1 93 ? -14.773 -14.492 -12.305 1 96.44 93 VAL A CA 1
ATOM 691 C C . VAL A 1 93 ? -14.094 -15.57 -13.141 1 96.44 93 VAL A C 1
ATOM 693 O O . VAL A 1 93 ? -14.406 -16.75 -13.023 1 96.44 93 VAL A O 1
ATOM 696 N N . ARG A 1 94 ? -13.164 -15.188 -13.945 1 94.94 94 ARG A N 1
ATOM 697 C CA . ARG A 1 94 ? -12.469 -16.109 -14.844 1 94.94 94 ARG A CA 1
ATOM 698 C C . ARG A 1 94 ? -11.633 -17.109 -14.055 1 94.94 94 ARG A C 1
ATOM 700 O O . ARG A 1 94 ? -11.703 -18.312 -14.305 1 94.94 94 ARG A O 1
ATOM 707 N N . ASP A 1 95 ? -10.945 -16.625 -13.078 1 92.06 95 ASP A N 1
ATOM 708 C CA . ASP A 1 95 ? -9.906 -17.438 -12.453 1 92.06 95 ASP A CA 1
ATOM 709 C C . ASP A 1 95 ? -10.453 -18.188 -11.242 1 92.06 95 ASP A C 1
ATOM 711 O O . ASP A 1 95 ? -9.914 -19.234 -10.859 1 92.06 95 ASP A O 1
ATOM 715 N N . TYR A 1 96 ? -11.602 -17.656 -10.688 1 92.81 96 TYR A N 1
ATOM 716 C CA . TYR A 1 96 ? -12.047 -18.234 -9.43 1 92.81 96 TYR A CA 1
ATOM 717 C C . TYR A 1 96 ? -13.523 -18.625 -9.508 1 92.81 96 TYR A C 1
ATOM 719 O O . TYR A 1 96 ? -14.047 -19.266 -8.586 1 92.81 96 TYR A O 1
ATOM 727 N N . GLY A 1 97 ? -14.312 -18.312 -10.516 1 89.12 97 GLY A N 1
ATOM 728 C CA . GLY A 1 97 ? -15.758 -18.453 -10.57 1 89.12 97 GLY A CA 1
ATOM 729 C C . GLY A 1 97 ? -16.219 -19.844 -10.953 1 89.12 97 GLY A C 1
ATOM 730 O O . GLY A 1 97 ? -17.391 -20.172 -10.836 1 89.12 97 GLY A O 1
ATOM 731 N N . GLY A 1 98 ? -15.398 -20.719 -11.391 1 86.12 98 GLY A N 1
ATOM 732 C CA . GLY A 1 98 ? -15.789 -22.062 -11.789 1 86.12 98 GLY A CA 1
ATOM 733 C C . GLY A 1 98 ? -16.062 -22.984 -10.602 1 86.12 98 GLY A C 1
ATOM 734 O O . GLY A 1 98 ? -16.922 -22.672 -9.773 1 86.12 98 GLY A O 1
ATOM 735 N N . ASP A 1 99 ? -15.266 -23.797 -10.297 1 86 99 ASP A N 1
ATOM 736 C CA . ASP A 1 99 ? -15.352 -24.766 -9.203 1 86 99 ASP A CA 1
ATOM 737 C C . ASP A 1 99 ? -15.023 -24.109 -7.867 1 86 99 ASP A C 1
ATOM 739 O O . ASP A 1 99 ? -14.031 -23.375 -7.75 1 86 99 ASP A O 1
ATOM 743 N N . PRO A 1 100 ? -15.922 -24.344 -6.891 1 88.56 100 PRO A N 1
ATOM 744 C CA . PRO A 1 100 ? -15.648 -23.797 -5.562 1 88.56 100 PRO A CA 1
ATOM 745 C C . PRO A 1 100 ? -14.258 -24.172 -5.043 1 88.56 100 PRO A C 1
ATOM 747 O O . PRO A 1 100 ? -13.656 -23.422 -4.273 1 88.56 100 PRO A O 1
ATOM 750 N N . ALA A 1 101 ? -13.859 -25.281 -5.457 1 88.38 101 ALA A N 1
ATOM 751 C CA . ALA A 1 101 ? -12.523 -25.703 -5.035 1 88.38 101 ALA A CA 1
ATOM 752 C C . ALA A 1 101 ? -11.445 -24.781 -5.594 1 88.38 101 ALA A C 1
ATOM 754 O O . ALA A 1 101 ? -10.398 -24.594 -4.977 1 88.38 101 ALA A O 1
ATOM 755 N N . ARG A 1 102 ? -11.688 -24.125 -6.672 1 89.06 102 ARG A N 1
ATOM 756 C CA . ARG A 1 102 ? -10.766 -23.188 -7.285 1 89.06 102 ARG A CA 1
ATOM 757 C C . ARG A 1 102 ? -10.812 -21.828 -6.578 1 89.06 102 ARG A C 1
ATOM 759 O O . ARG A 1 102 ? -9.789 -21.156 -6.453 1 89.06 102 ARG A O 1
ATOM 766 N N . ARG A 1 103 ? -11.914 -21.516 -6.109 1 94.19 103 ARG A N 1
ATOM 767 C CA . ARG A 1 103 ? -12.086 -20.266 -5.387 1 94.19 103 ARG A CA 1
ATOM 768 C C . ARG A 1 103 ? -11.398 -20.312 -4.023 1 94.19 103 ARG A C 1
ATOM 770 O O . ARG A 1 103 ? -10.766 -19.344 -3.604 1 94.19 103 ARG A O 1
ATOM 777 N N . GLY A 1 104 ? -11.664 -21.438 -3.391 1 95.81 104 GLY A N 1
ATOM 778 C CA . GLY A 1 104 ? -11.109 -21.594 -2.055 1 95.81 104 GLY A CA 1
ATOM 779 C C . GLY A 1 104 ? -11.852 -20.781 -1.008 1 95.81 104 GLY A C 1
ATOM 780 O O . GLY A 1 104 ? -12.93 -20.234 -1.282 1 95.81 104 GLY A O 1
ATOM 781 N N . THR A 1 105 ? -11.266 -20.797 0.211 1 97.81 105 THR A N 1
ATOM 782 C CA . THR A 1 105 ? -11.812 -20.016 1.317 1 97.81 105 THR A CA 1
ATOM 783 C C . THR A 1 105 ? -10.859 -18.891 1.709 1 97.81 105 THR A C 1
ATOM 785 O O . THR A 1 105 ? -9.688 -19.125 1.996 1 97.81 105 THR A O 1
ATOM 788 N N . LEU A 1 106 ? -11.43 -17.703 1.687 1 98.38 106 LEU A N 1
ATOM 789 C CA . LEU A 1 106 ? -10.648 -16.5 1.969 1 98.38 106 LEU A CA 1
ATOM 790 C C . LEU A 1 106 ? -10.766 -16.109 3.438 1 98.38 106 LEU A C 1
ATOM 792 O O . LEU A 1 106 ? -11.859 -16.141 4.004 1 98.38 106 LEU A O 1
ATOM 796 N N . HIS A 1 107 ? -9.625 -15.773 4.035 1 98.75 107 HIS A N 1
ATOM 797 C CA . HIS A 1 107 ? -9.602 -15.266 5.398 1 98.75 107 HIS A CA 1
ATOM 798 C C . HIS A 1 107 ? -8.664 -14.07 5.52 1 98.75 107 HIS A C 1
ATOM 800 O O . HIS A 1 107 ? -7.477 -14.172 5.195 1 98.75 107 HIS A O 1
ATOM 806 N N . PHE A 1 108 ? -9.219 -12.938 5.922 1 98.88 108 PHE A N 1
ATOM 807 C CA . PHE A 1 108 ? -8.414 -11.797 6.328 1 98.88 108 PHE A CA 1
ATOM 808 C C . PHE A 1 108 ? -8.172 -11.805 7.832 1 98.88 108 PHE A C 1
ATOM 810 O O . PHE A 1 108 ? -9.102 -12.031 8.609 1 98.88 108 PHE A O 1
ATOM 817 N N . PHE A 1 109 ? -6.945 -11.562 8.219 1 98.69 109 PHE A N 1
ATOM 818 C CA . PHE A 1 109 ? -6.664 -11.602 9.648 1 98.69 109 PHE A CA 1
ATOM 819 C C . PHE A 1 109 ? -5.504 -10.68 10 1 98.69 109 PHE A C 1
ATOM 821 O O . PHE A 1 109 ? -4.871 -10.109 9.109 1 98.69 109 PHE A O 1
ATOM 828 N N . ASP A 1 110 ? -5.336 -10.414 11.383 1 98.5 110 ASP A N 1
ATOM 829 C CA . ASP A 1 110 ? -4.352 -9.453 11.867 1 98.5 110 ASP A CA 1
ATOM 830 C C . ASP A 1 110 ? -4.566 -8.078 11.242 1 98.5 110 ASP A C 1
ATOM 832 O O . ASP A 1 110 ? -3.629 -7.473 10.719 1 98.5 110 ASP A O 1
ATOM 836 N N . ILE A 1 111 ? -5.781 -7.66 11.25 1 98.88 111 ILE A N 1
ATOM 837 C CA . ILE A 1 111 ? -6.195 -6.422 10.594 1 98.88 111 ILE A CA 1
ATOM 838 C C . ILE A 1 111 ? -5.844 -5.23 11.477 1 98.88 111 ILE A C 1
ATOM 840 O O . ILE A 1 111 ? -6.246 -5.168 12.641 1 98.88 111 ILE A O 1
ATOM 844 N N . GLN A 1 112 ? -5.09 -4.336 10.938 1 98.69 112 GLN A N 1
ATOM 845 C CA . GLN A 1 112 ? -4.762 -3.076 11.602 1 98.69 112 GLN A CA 1
ATOM 846 C C . GLN A 1 112 ? -5.312 -1.886 10.82 1 98.69 112 GLN A C 1
ATOM 848 O O . GLN A 1 112 ? -5.09 -1.775 9.609 1 98.69 112 GLN A O 1
ATOM 853 N N . VAL A 1 113 ? -6.055 -1.021 11.57 1 98.88 113 VAL A N 1
ATOM 854 C CA . VAL A 1 113 ? -6.625 0.179 10.961 1 98.88 113 VAL A CA 1
ATOM 855 C C . VAL A 1 113 ? -6.074 1.421 11.656 1 98.88 113 VAL A C 1
ATOM 857 O O . VAL A 1 113 ? -6.082 1.506 12.891 1 98.88 113 VAL A O 1
ATOM 860 N N . GLN A 1 114 ? -5.586 2.285 10.875 1 98.62 114 GLN A N 1
ATOM 861 C CA . GLN A 1 114 ? -5.168 3.596 11.359 1 98.62 114 GLN A CA 1
ATOM 862 C C . GLN A 1 114 ? -6.012 4.707 10.734 1 98.62 114 GLN A C 1
ATOM 864 O O . GLN A 1 114 ? -5.949 4.934 9.523 1 98.62 114 GLN A O 1
ATOM 869 N N . MET A 1 115 ? -6.789 5.371 11.633 1 98.69 115 MET A N 1
ATOM 870 C CA . MET A 1 115 ? -7.523 6.531 11.133 1 98.69 115 MET A CA 1
ATOM 871 C C . MET A 1 115 ? -6.574 7.688 10.844 1 98.69 115 MET A C 1
ATOM 873 O O . MET A 1 115 ? -5.762 8.055 11.695 1 98.69 115 MET A O 1
ATOM 877 N N . LEU A 1 116 ? -6.684 8.273 9.625 1 98.38 116 LEU A N 1
ATOM 878 C CA . LEU A 1 116 ? -5.812 9.367 9.203 1 98.38 116 LEU A CA 1
ATOM 879 C C . LEU A 1 116 ? -6.566 10.688 9.195 1 98.38 116 LEU A C 1
ATOM 881 O O . LEU A 1 116 ? -5.973 11.75 9.438 1 98.38 116 LEU A O 1
ATOM 885 N N . ALA A 1 117 ? -7.793 10.664 8.859 1 97.94 117 ALA A N 1
ATOM 886 C CA . ALA A 1 117 ? -8.781 11.742 8.773 1 97.94 117 ALA A CA 1
ATOM 887 C C . ALA A 1 117 ? -10.195 11.195 8.914 1 97.94 117 ALA A C 1
ATOM 889 O O . ALA A 1 117 ? -10.406 9.984 8.93 1 97.94 117 ALA A O 1
ATOM 890 N N . PRO A 1 118 ? -11.141 12.078 9.047 1 97.25 118 PRO A N 1
ATOM 891 C CA . PRO A 1 118 ? -12.516 11.586 9.164 1 97.25 118 PRO A CA 1
ATOM 892 C C . PRO A 1 118 ? -12.953 10.766 7.957 1 97.25 118 PRO A C 1
ATOM 894 O O . PRO A 1 118 ? -13.852 9.93 8.062 1 97.25 118 PRO A O 1
ATOM 897 N N . ASP A 1 119 ? -12.234 10.922 6.805 1 98.12 119 ASP A N 1
ATOM 898 C CA . ASP A 1 119 ? -12.68 10.242 5.59 1 98.12 119 ASP A CA 1
ATOM 899 C C . ASP A 1 119 ? -11.539 9.43 4.973 1 98.12 119 ASP A C 1
ATOM 901 O O . ASP A 1 119 ? -11.586 9.094 3.785 1 98.12 119 ASP A O 1
ATOM 905 N N . ALA A 1 120 ? -10.508 9.188 5.773 1 98.81 120 ALA A N 1
ATOM 906 C CA . ALA A 1 120 ? -9.367 8.43 5.258 1 98.81 120 ALA A CA 1
ATOM 907 C C . ALA A 1 120 ? -8.758 7.555 6.352 1 98.81 120 ALA A C 1
ATOM 909 O O . ALA A 1 120 ? -8.609 7.992 7.496 1 98.81 120 ALA A O 1
ATOM 910 N N . ALA A 1 121 ? -8.406 6.316 5.973 1 98.94 121 ALA A N 1
ATOM 911 C CA . ALA A 1 121 ? -7.742 5.391 6.887 1 98.94 121 ALA A CA 1
ATOM 912 C C . ALA A 1 121 ? -6.789 4.465 6.133 1 98.94 121 ALA A C 1
ATOM 914 O O . ALA A 1 121 ? -7.004 4.168 4.957 1 98.94 121 ALA A O 1
ATOM 915 N N . GLN A 1 122 ? -5.773 4.102 6.777 1 98.94 122 GLN A N 1
ATOM 916 C CA . GLN A 1 122 ? -4.871 3.057 6.312 1 98.94 122 GLN A CA 1
ATOM 917 C C . GLN A 1 122 ? -5.207 1.714 6.953 1 98.94 122 GLN A C 1
ATOM 919 O O . GLN A 1 122 ? -5.398 1.63 8.172 1 98.94 122 GLN A O 1
ATOM 924 N N . LEU A 1 123 ? -5.332 0.691 6.141 1 98.94 123 LEU A N 1
ATOM 925 C CA . LEU A 1 123 ? -5.602 -0.66 6.621 1 98.94 123 LEU A CA 1
ATOM 926 C C . LEU A 1 123 ? -4.555 -1.64 6.105 1 98.94 123 LEU A C 1
ATOM 928 O O . LEU A 1 123 ? -4.238 -1.649 4.914 1 98.94 123 LEU A O 1
ATOM 932 N N . ILE A 1 124 ? -3.963 -2.418 6.938 1 98.88 124 ILE A N 1
ATOM 933 C CA . ILE A 1 124 ? -3.053 -3.5 6.586 1 98.88 124 ILE A CA 1
ATOM 934 C C . ILE A 1 124 ? -3.553 -4.812 7.188 1 98.88 124 ILE A C 1
ATOM 936 O O . ILE A 1 124 ? -4.02 -4.84 8.328 1 98.88 124 ILE A O 1
ATOM 940 N N . SER A 1 125 ? -3.469 -5.855 6.438 1 98.81 125 SER A N 1
ATOM 941 C CA . SER A 1 125 ? -3.908 -7.156 6.93 1 98.81 125 SER A CA 1
ATOM 942 C C . SER A 1 125 ? -3.133 -8.289 6.27 1 98.81 125 SER A C 1
ATOM 944 O O . SER A 1 125 ? -2.582 -8.117 5.18 1 98.81 125 SER A O 1
ATOM 946 N N . ARG A 1 126 ? -3.129 -9.344 6.902 1 98.75 126 ARG A N 1
ATOM 947 C CA . ARG A 1 126 ? -2.787 -10.609 6.266 1 98.75 126 ARG A CA 1
ATOM 948 C C . ARG A 1 126 ? -4.012 -11.25 5.625 1 98.75 126 ARG A C 1
ATOM 950 O O . ARG A 1 126 ? -5.148 -10.945 5.996 1 98.75 126 ARG A O 1
ATOM 957 N N . TYR A 1 127 ? -3.777 -12.055 4.625 1 98.69 127 TYR A N 1
ATOM 958 C CA . TYR A 1 127 ? -4.828 -12.883 4.047 1 98.69 127 TYR A CA 1
ATOM 959 C C . TYR A 1 127 ? -4.328 -14.305 3.811 1 98.69 127 TYR A C 1
ATOM 961 O O . TYR A 1 127 ? -3.123 -14.539 3.705 1 98.69 127 TYR A O 1
ATOM 969 N N . ARG A 1 128 ? -5.23 -15.195 3.814 1 98.06 128 ARG A N 1
ATOM 970 C CA . ARG A 1 128 ? -5.02 -16.578 3.406 1 98.06 128 ARG A CA 1
ATOM 971 C C . ARG A 1 128 ? -6.148 -17.062 2.5 1 98.06 128 ARG A C 1
ATOM 973 O O . ARG A 1 128 ? -7.32 -16.797 2.771 1 98.06 128 ARG A O 1
ATOM 980 N N . LEU A 1 129 ? -5.832 -17.609 1.428 1 97.25 129 LEU A N 1
ATOM 981 C CA . LEU A 1 129 ? -6.738 -18.312 0.533 1 97.25 129 LEU A CA 1
ATOM 982 C C . LEU A 1 129 ? -6.484 -19.828 0.587 1 97.25 129 LEU A C 1
ATOM 984 O O . LEU A 1 129 ? -5.555 -20.328 -0.046 1 97.25 129 LEU A O 1
ATOM 988 N N . ASP A 1 130 ? -7.336 -20.484 1.342 1 96.62 130 ASP A N 1
ATOM 989 C CA . ASP A 1 130 ? -7.199 -21.938 1.503 1 96.62 130 ASP A CA 1
ATOM 990 C C . ASP A 1 130 ? -7.801 -22.688 0.313 1 96.62 130 ASP A C 1
ATOM 992 O O . ASP A 1 130 ? -9 -22.562 0.042 1 96.62 130 ASP A O 1
ATOM 996 N N . ARG A 1 131 ? -7.008 -23.391 -0.428 1 93.06 131 ARG A N 1
ATOM 997 C CA . ARG A 1 131 ? -7.375 -24.203 -1.581 1 93.06 131 ARG A CA 1
ATOM 998 C C . ARG A 1 131 ? -6.582 -25.5 -1.607 1 93.06 131 ARG A C 1
ATOM 1000 O O . ARG A 1 131 ? -5.434 -25.547 -1.158 1 93.06 131 ARG A O 1
ATOM 1007 N N . PRO A 1 132 ? -7.316 -26.531 -2.135 1 90.06 132 PRO A N 1
ATOM 1008 C CA . PRO A 1 132 ? -6.586 -27.797 -2.238 1 90.06 132 PRO A CA 1
ATOM 1009 C C . PRO A 1 132 ? -5.336 -27.688 -3.107 1 90.06 132 PRO A C 1
ATOM 1011 O O . PRO A 1 132 ? -4.293 -28.25 -2.768 1 90.06 132 PRO A O 1
ATOM 1014 N N . GLU A 1 133 ? -5.504 -26.953 -4.152 1 86.69 133 GLU A N 1
ATOM 1015 C CA . GLU A 1 133 ? -4.379 -26.781 -5.066 1 86.69 133 GLU A CA 1
ATOM 1016 C C . GLU A 1 133 ? -3.848 -25.344 -5.008 1 86.69 133 GLU A C 1
ATOM 1018 O O . GLU A 1 133 ? -4.602 -24.391 -5.184 1 86.69 133 GLU A O 1
ATOM 1023 N N . ALA A 1 134 ? -2.617 -25.094 -4.617 1 86.62 134 ALA A N 1
ATOM 1024 C CA . ALA A 1 134 ? -1.889 -23.828 -4.668 1 86.62 134 ALA A CA 1
ATOM 1025 C C . ALA A 1 134 ? -2.43 -22.844 -3.639 1 86.62 134 ALA A C 1
ATOM 1027 O O . ALA A 1 134 ? -2.842 -21.734 -3.988 1 86.62 134 ALA A O 1
ATOM 1028 N N . PRO A 1 135 ? -2.592 -23.188 -2.338 1 92.62 135 PRO A N 1
ATOM 1029 C CA . PRO A 1 135 ? -2.955 -22.203 -1.321 1 92.62 135 PRO A CA 1
ATOM 1030 C C . PRO A 1 135 ? -2.07 -20.953 -1.367 1 92.62 135 PRO A C 1
ATOM 1032 O O . PRO A 1 135 ? -0.936 -21.016 -1.847 1 92.62 135 PRO A O 1
ATOM 1035 N N . GLN A 1 136 ? -2.68 -19.906 -0.973 1 95.06 136 GLN A N 1
ATOM 1036 C CA . GLN A 1 136 ? -1.981 -18.625 -1.063 1 95.06 136 GLN A CA 1
ATOM 1037 C C . GLN A 1 136 ? -2.139 -17.828 0.224 1 95.06 136 GLN A C 1
ATOM 1039 O O . GLN A 1 136 ? -3.195 -17.859 0.859 1 95.06 136 GLN A O 1
ATOM 1044 N N . ASP A 1 137 ? -1.118 -17.156 0.604 1 97.69 137 ASP A N 1
ATOM 1045 C CA . ASP A 1 137 ? -1.204 -16.156 1.678 1 97.69 137 ASP A CA 1
ATOM 1046 C C . ASP A 1 137 ? -0.318 -14.953 1.387 1 97.69 137 ASP A C 1
ATOM 1048 O O . ASP A 1 137 ? 0.506 -14.992 0.471 1 97.69 137 ASP A O 1
ATOM 1052 N N . GLY A 1 138 ? -0.536 -13.945 2.08 1 98.31 138 GLY A N 1
ATOM 1053 C CA . GLY A 1 138 ? 0.218 -12.727 1.853 1 98.31 138 GLY A CA 1
ATOM 1054 C C . GLY A 1 138 ? -0.313 -11.539 2.639 1 98.31 138 GLY A C 1
ATOM 1055 O O . GLY A 1 138 ? -0.86 -11.711 3.73 1 98.31 138 GLY A O 1
ATOM 1056 N N . ILE A 1 139 ? -0.007 -10.344 2.146 1 98.81 139 ILE A N 1
ATOM 1057 C CA . ILE A 1 139 ? -0.332 -9.117 2.857 1 98.81 139 ILE A CA 1
ATOM 1058 C C . ILE A 1 139 ? -1.03 -8.141 1.911 1 98.81 139 ILE A C 1
ATOM 1060 O O . ILE A 1 139 ? -0.626 -7.992 0.755 1 98.81 139 ILE A O 1
ATOM 1064 N N . ASN A 1 140 ? -2.059 -7.508 2.416 1 98.75 140 ASN A N 1
ATOM 1065 C CA . ASN A 1 140 ? -2.717 -6.379 1.766 1 98.75 140 ASN A CA 1
ATOM 1066 C C . ASN A 1 140 ? -2.441 -5.07 2.5 1 98.75 140 ASN A C 1
ATOM 1068 O O . ASN A 1 140 ? -2.562 -5.004 3.725 1 98.75 140 ASN A O 1
ATOM 1072 N N . THR A 1 141 ? -2.09 -4.059 1.765 1 98.94 141 THR A N 1
ATOM 1073 C CA . THR A 1 141 ? -2.162 -2.686 2.248 1 98.94 141 THR A CA 1
ATOM 1074 C C . THR A 1 141 ? -3.223 -1.898 1.481 1 98.94 141 THR A C 1
ATOM 1076 O O . THR A 1 141 ? -3.283 -1.964 0.252 1 98.94 141 THR A O 1
ATOM 1079 N N . ARG A 1 142 ? -4.047 -1.158 2.244 1 98.94 142 ARG A N 1
ATOM 1080 C CA . ARG A 1 142 ? -5.219 -0.54 1.629 1 98.94 142 ARG A CA 1
ATOM 1081 C C . ARG A 1 142 ? -5.395 0.896 2.111 1 98.94 142 ARG A C 1
ATOM 1083 O O . ARG A 1 142 ? -5.195 1.188 3.293 1 98.94 142 ARG A O 1
ATOM 1090 N N . LEU A 1 143 ? -5.727 1.767 1.187 1 98.94 143 LEU A N 1
ATOM 1091 C CA . LEU A 1 143 ? -6.293 3.061 1.55 1 98.94 143 LEU A CA 1
ATOM 1092 C C . LEU A 1 143 ? -7.816 2.994 1.587 1 98.94 143 LEU A C 1
ATOM 1094 O O . LEU A 1 143 ? -8.453 2.689 0.576 1 98.94 143 LEU A O 1
ATOM 1098 N N . MET A 1 144 ? -8.375 3.234 2.752 1 98.94 144 MET A N 1
ATOM 1099 C CA . MET A 1 144 ? -9.828 3.367 2.902 1 98.94 144 MET A CA 1
ATOM 1100 C C . MET A 1 144 ? -10.25 4.824 2.779 1 98.94 144 MET A C 1
ATOM 1102 O O . MET A 1 144 ? -9.633 5.711 3.373 1 98.94 144 MET A O 1
ATOM 1106 N N . ARG A 1 145 ? -11.273 5.07 2.002 1 98.88 145 ARG A N 1
ATOM 1107 C CA . ARG A 1 145 ? -11.875 6.395 1.877 1 98.88 145 ARG A CA 1
ATOM 1108 C C . ARG A 1 145 ? -13.367 6.344 2.164 1 98.88 145 ARG A C 1
ATOM 1110 O O . ARG A 1 145 ? -14.047 5.391 1.781 1 98.88 145 ARG A O 1
ATOM 1117 N N . LYS A 1 146 ? -13.812 7.336 2.822 1 98.62 146 LYS A N 1
ATOM 1118 C CA . LYS A 1 146 ? -15.25 7.488 2.996 1 98.62 146 LYS A CA 1
ATOM 1119 C C . LYS A 1 146 ? -15.852 8.328 1.874 1 98.62 146 LYS A C 1
ATOM 1121 O O . LYS A 1 146 ? -15.555 9.516 1.751 1 98.62 146 LYS A O 1
ATOM 1126 N N . VAL A 1 147 ? -16.656 7.777 1.033 1 98.12 147 VAL A N 1
ATOM 1127 C CA . VAL A 1 147 ? -17.281 8.406 -0.124 1 98.12 147 VAL A CA 1
ATOM 1128 C C . VAL A 1 147 ? -18.797 8.258 -0.039 1 98.12 147 VAL A C 1
ATOM 1130 O O . VAL A 1 147 ? -19.312 7.137 0.021 1 98.12 147 VAL A O 1
ATOM 1133 N N . GLY A 1 148 ? -19.516 9.336 0.026 1 96.31 148 GLY A N 1
ATOM 1134 C CA . GLY A 1 148 ? -20.969 9.266 0.159 1 96.31 148 GLY A CA 1
ATOM 1135 C C . GLY A 1 148 ? -21.422 8.57 1.429 1 96.31 148 GLY A C 1
ATOM 1136 O O . GLY A 1 148 ? -22.344 7.766 1.403 1 96.31 148 GLY A O 1
ATOM 1137 N N . GLY A 1 149 ? -20.625 8.711 2.389 1 96.25 149 GLY A N 1
ATOM 1138 C CA . GLY A 1 149 ? -20.984 8.18 3.693 1 96.25 149 GLY A CA 1
ATOM 1139 C C . GLY A 1 149 ? -20.609 6.719 3.867 1 96.25 149 GLY A C 1
ATOM 1140 O O . GLY A 1 149 ? -20.875 6.121 4.91 1 96.25 149 GLY A O 1
ATOM 1141 N N . ARG A 1 150 ? -19.922 6.18 2.857 1 97.81 150 ARG A N 1
ATOM 1142 C CA . ARG A 1 150 ? -19.547 4.77 2.908 1 97.81 150 ARG A CA 1
ATOM 1143 C C . ARG A 1 150 ? -18.031 4.605 2.777 1 97.81 150 ARG A C 1
ATOM 1145 O O . ARG A 1 150 ? -17.391 5.289 1.975 1 97.81 150 ARG A O 1
ATOM 1152 N N . TRP A 1 151 ? -17.547 3.721 3.605 1 98.81 151 TRP A N 1
ATOM 1153 C CA . TRP A 1 151 ? -16.125 3.383 3.475 1 98.81 151 TRP A CA 1
ATOM 1154 C C . TRP A 1 151 ? -15.906 2.396 2.334 1 98.81 151 TRP A C 1
ATOM 1156 O O . TRP A 1 151 ? -16.641 1.421 2.195 1 98.8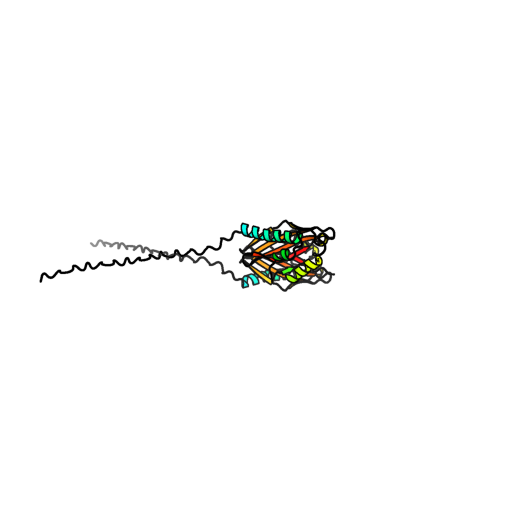1 151 TRP A O 1
ATOM 1166 N N . VAL A 1 152 ? -14.906 2.689 1.494 1 98.94 152 VAL A N 1
ATOM 1167 C CA . VAL A 1 152 ? -14.5 1.831 0.388 1 98.94 152 VAL A CA 1
ATOM 1168 C C . VAL A 1 152 ? -12.977 1.814 0.276 1 98.94 152 VAL A C 1
ATOM 1170 O O . VAL A 1 152 ? -12.297 2.699 0.806 1 98.94 152 VAL A O 1
ATOM 1173 N N . ILE A 1 153 ? -12.484 0.788 -0.334 1 98.94 153 ILE A N 1
ATOM 1174 C CA . ILE A 1 153 ? -11.062 0.709 -0.63 1 98.94 153 ILE A CA 1
ATOM 1175 C C . ILE A 1 153 ? -10.75 1.501 -1.898 1 98.94 153 ILE A C 1
ATOM 1177 O O . ILE A 1 153 ? -11.273 1.192 -2.973 1 98.94 153 ILE A O 1
ATOM 1181 N N . ALA A 1 154 ? -9.938 2.467 -1.756 1 98.94 154 ALA A N 1
ATOM 1182 C CA . ALA A 1 154 ? -9.578 3.293 -2.906 1 98.94 154 ALA A CA 1
ATOM 1183 C C . ALA A 1 154 ? -8.258 2.836 -3.523 1 98.94 154 ALA A C 1
ATOM 1185 O O . ALA A 1 154 ? -7.977 3.127 -4.688 1 98.94 154 ALA A O 1
ATOM 1186 N N . LEU A 1 155 ? -7.457 2.184 -2.791 1 98.94 155 LEU A N 1
ATOM 1187 C CA . LEU A 1 155 ? -6.195 1.593 -3.229 1 98.94 155 LEU A CA 1
ATOM 1188 C C . LEU A 1 155 ? -5.938 0.27 -2.514 1 98.94 155 LEU A C 1
ATOM 1190 O O . LEU A 1 155 ? -6.105 0.174 -1.296 1 98.94 155 LEU A O 1
ATOM 1194 N N . ASN A 1 156 ? -5.617 -0.746 -3.207 1 98.94 156 ASN A N 1
ATOM 1195 C CA . ASN A 1 156 ? -5.254 -2.061 -2.691 1 98.94 156 ASN A CA 1
ATOM 1196 C C . ASN A 1 156 ? -3.945 -2.559 -3.303 1 98.94 156 ASN A C 1
ATOM 1198 O O . ASN A 1 156 ? -3.873 -2.805 -4.508 1 98.94 156 ASN A O 1
ATOM 1202 N N . HIS A 1 157 ? -2.93 -2.684 -2.547 1 98.94 157 HIS A N 1
ATOM 1203 C CA . HIS A 1 157 ? -1.687 -3.348 -2.922 1 98.94 157 HIS A CA 1
ATOM 1204 C C . HIS A 1 157 ? -1.553 -4.699 -2.229 1 98.94 157 HIS A C 1
ATOM 1206 O O . HIS A 1 157 ? -1.57 -4.773 -0.998 1 98.94 157 HIS A O 1
ATOM 1212 N N . VAL A 1 158 ? -1.44 -5.73 -3.016 1 98.38 158 VAL A N 1
ATOM 1213 C CA . VAL A 1 158 ? -1.349 -7.066 -2.438 1 98.38 158 VAL A CA 1
ATOM 1214 C C . VAL A 1 158 ? -0.062 -7.746 -2.902 1 98.38 158 VAL A C 1
ATOM 1216 O O . VAL A 1 158 ? 0.367 -7.559 -4.043 1 98.38 158 VAL A O 1
ATOM 1219 N N . SER A 1 159 ? 0.56 -8.43 -2.027 1 97.5 159 SER A N 1
ATOM 1220 C CA . SER A 1 159 ? 1.662 -9.328 -2.35 1 97.5 159 SER A CA 1
ATOM 1221 C C . SER A 1 159 ? 1.453 -10.703 -1.725 1 97.5 159 SER A C 1
ATOM 1223 O O . SER A 1 159 ? 1.03 -10.812 -0.571 1 97.5 159 SER A O 1
ATOM 1225 N N . SER A 1 160 ? 1.67 -11.648 -2.52 1 95.69 160 SER A N 1
ATOM 1226 C CA . SER A 1 160 ? 1.592 -13.031 -2.049 1 95.69 160 SER A CA 1
ATOM 1227 C C . SER A 1 160 ? 2.975 -13.578 -1.719 1 95.69 160 SER A C 1
ATOM 1229 O O . SER A 1 160 ? 3.969 -13.18 -2.332 1 95.69 160 SER A O 1
ATOM 1231 N N . ARG A 1 161 ? 2.982 -14.453 -0.747 1 94 161 ARG A N 1
ATOM 1232 C CA . ARG A 1 161 ? 4.238 -15.141 -0.454 1 94 161 ARG A CA 1
ATOM 1233 C C . ARG A 1 161 ? 4.602 -16.109 -1.569 1 94 161 ARG A C 1
ATOM 1235 O O . ARG A 1 161 ? 3.74 -16.812 -2.09 1 94 161 ARG A O 1
ATOM 1242 N N . GLU A 1 162 ? 5.797 -15.93 -2.016 1 76.25 162 GLU A N 1
ATOM 1243 C CA . GLU A 1 162 ? 6.262 -16.859 -3.031 1 76.25 162 GLU A CA 1
ATOM 1244 C C . GLU A 1 162 ? 6.547 -18.234 -2.426 1 76.25 162 GLU A C 1
ATOM 1246 O O . GLU A 1 162 ? 7.047 -18.328 -1.303 1 76.25 162 GLU A O 1
ATOM 1251 N N . VAL A 1 163 ? 5.883 -19.188 -2.938 1 60.66 163 VAL A N 1
ATOM 1252 C CA . VAL A 1 163 ? 6.223 -20.531 -2.51 1 60.66 163 VAL A CA 1
ATOM 1253 C C . VAL A 1 163 ? 7.645 -20.875 -2.957 1 60.66 163 VAL A C 1
ATOM 1255 O O . VAL A 1 163 ? 8.023 -20.609 -4.102 1 60.66 163 VAL A O 1
ATOM 1258 N N . PRO A 1 164 ? 8.523 -21.281 -1.983 1 52.31 164 PRO A N 1
ATOM 1259 C CA . PRO A 1 164 ? 9.859 -21.719 -2.391 1 52.31 164 PRO A CA 1
ATOM 1260 C C . PRO A 1 164 ? 9.828 -22.75 -3.516 1 52.31 164 PRO A C 1
ATOM 1262 O O . PRO A 1 164 ? 8.867 -23.5 -3.637 1 52.31 164 PRO A O 1
ATOM 1265 N N . MET B 1 1 ? 28.719 95.812 62.406 1 27.8 1 MET B N 1
ATOM 1266 C CA . MET B 1 1 ? 27.344 95.812 61.875 1 27.8 1 MET B CA 1
ATOM 1267 C C . MET B 1 1 ? 27 94.438 61.344 1 27.8 1 MET B C 1
ATOM 1269 O O . MET B 1 1 ? 25.984 93.875 61.719 1 27.8 1 MET B O 1
ATOM 1273 N N . GLY B 1 2 ? 27.172 94.125 60.062 1 29.56 2 GLY B N 1
ATOM 1274 C CA . GLY B 1 2 ? 26.25 93.562 59.062 1 29.56 2 GLY B CA 1
ATOM 1275 C C . GLY B 1 2 ? 26.328 92.062 58.906 1 29.56 2 GLY B C 1
ATOM 1276 O O . GLY B 1 2 ? 27.328 91.562 58.438 1 29.56 2 GLY B O 1
ATOM 1277 N N . GLU B 1 3 ? 25.812 91.312 59.906 1 37.78 3 GLU B N 1
ATOM 1278 C CA . GLU B 1 3 ? 25.625 89.875 59.969 1 37.78 3 GLU B CA 1
ATOM 1279 C C . GLU B 1 3 ? 24.859 89.375 58.75 1 37.78 3 GLU B C 1
ATOM 1281 O O . GLU B 1 3 ? 23.781 89.875 58.438 1 37.78 3 GLU B O 1
ATOM 1286 N N . SER B 1 4 ? 25.641 89.062 57.594 1 37.12 4 SER B N 1
ATOM 1287 C CA . SER B 1 4 ? 25.266 88.562 56.281 1 37.12 4 SER B CA 1
ATOM 1288 C C . SER B 1 4 ? 24.406 87.312 56.375 1 37.12 4 SER B C 1
ATOM 1290 O O . SER B 1 4 ? 24.828 86.312 57 1 37.12 4 SER B O 1
ATOM 1292 N N . ASN B 1 5 ? 23.078 87.438 56.562 1 36.91 5 ASN B N 1
ATOM 1293 C CA . ASN B 1 5 ? 22.016 86.438 56.625 1 36.91 5 ASN B CA 1
ATOM 1294 C C . ASN B 1 5 ? 21.969 85.625 55.375 1 36.91 5 ASN B C 1
ATOM 1296 O O . ASN B 1 5 ? 21.719 86.125 54.281 1 36.91 5 ASN B O 1
ATOM 1300 N N . GLY B 1 6 ? 22.969 84.75 55.094 1 31.77 6 GLY B N 1
ATOM 1301 C CA . GLY B 1 6 ? 23.031 83.875 53.906 1 31.77 6 GLY B CA 1
ATOM 1302 C C . GLY B 1 6 ? 21.781 83.062 53.75 1 31.77 6 GLY B C 1
ATOM 1303 O O . GLY B 1 6 ? 21.344 82.312 54.656 1 31.77 6 GLY B O 1
ATOM 1304 N N . TRP B 1 7 ? 20.703 83.562 53 1 36.41 7 TRP B N 1
ATOM 1305 C CA . TRP B 1 7 ? 19.406 83 52.625 1 36.41 7 TRP B CA 1
ATOM 1306 C C . TRP B 1 7 ? 19.562 81.625 51.938 1 36.41 7 TRP B C 1
ATOM 1308 O O . TRP B 1 7 ? 20.406 81.5 51.031 1 36.41 7 TRP B O 1
ATOM 1318 N N . ALA B 1 8 ? 19.625 80.438 52.656 1 39.62 8 ALA B N 1
ATOM 1319 C CA . ALA B 1 8 ? 19.656 79.062 52.188 1 39.62 8 ALA B CA 1
ATOM 1320 C C . ALA B 1 8 ? 18.469 78.812 51.281 1 39.62 8 ALA B C 1
ATOM 1322 O O . ALA B 1 8 ? 17.312 78.938 51.688 1 39.62 8 ALA B O 1
ATOM 1323 N N . ARG B 1 9 ? 18.594 79.125 49.969 1 34.94 9 ARG B N 1
ATOM 1324 C CA . ARG B 1 9 ? 17.578 78.75 48.938 1 34.94 9 ARG B CA 1
ATOM 1325 C C . ARG B 1 9 ? 17.312 77.25 48.906 1 34.94 9 ARG B C 1
ATOM 1327 O O . ARG B 1 9 ? 18.234 76.5 48.719 1 34.94 9 ARG B O 1
ATOM 1334 N N . ARG B 1 10 ? 16.344 76.688 49.625 1 38.81 10 ARG B N 1
ATOM 1335 C CA . ARG B 1 10 ? 15.867 75.312 49.625 1 38.81 10 ARG B CA 1
ATOM 1336 C C . ARG B 1 10 ? 15.352 74.938 48.219 1 38.81 10 ARG B C 1
ATOM 1338 O O . ARG B 1 10 ? 14.453 75.562 47.688 1 38.81 10 ARG B O 1
ATOM 1345 N N . ALA B 1 11 ? 16.234 74.5 47.25 1 39.88 11 ALA B N 1
ATOM 1346 C CA . ALA B 1 11 ? 15.844 74 45.938 1 39.88 11 ALA B CA 1
ATOM 1347 C C . ALA B 1 11 ? 14.891 72.812 46.094 1 39.88 11 ALA B C 1
ATOM 1349 O O . ALA B 1 11 ? 15.172 71.812 46.812 1 39.88 11 ALA B O 1
ATOM 1350 N N . ALA B 1 12 ? 13.539 73 45.969 1 41 12 ALA B N 1
ATOM 1351 C CA . ALA B 1 12 ? 12.461 72 45.938 1 41 12 ALA B CA 1
ATOM 1352 C C . ALA B 1 12 ? 12.656 71 44.781 1 41 12 ALA B C 1
ATOM 1354 O O . ALA B 1 12 ? 12.734 71.438 43.594 1 41 12 ALA B O 1
ATOM 1355 N N . LEU B 1 13 ? 13.422 69.875 44.938 1 46.03 13 LEU B N 1
ATOM 1356 C CA . LEU B 1 13 ? 13.578 68.812 44 1 46.03 13 LEU B CA 1
ATOM 1357 C C . LEU B 1 13 ? 12.219 68.25 43.562 1 46.03 13 LEU B C 1
ATOM 1359 O O . LEU B 1 13 ? 11.43 67.812 44.406 1 46.03 13 LEU B O 1
ATOM 1363 N N . GLY B 1 14 ? 11.562 68.812 42.562 1 41.53 14 GLY B N 1
ATOM 1364 C CA . GLY B 1 14 ? 10.344 68.312 41.969 1 41.53 14 GLY B CA 1
ATOM 1365 C C . GLY B 1 14 ? 10.5 66.875 41.469 1 41.53 14 GLY B C 1
ATOM 1366 O O . GLY B 1 14 ? 11.414 66.562 40.688 1 41.53 14 GLY B O 1
ATOM 1367 N N . LEU B 1 15 ? 10.094 65.875 42.25 1 46.97 15 LEU B N 1
ATOM 1368 C CA . LEU B 1 15 ? 10 64.438 41.906 1 46.97 15 LEU B CA 1
ATOM 1369 C C . LEU B 1 15 ? 9.117 64.25 40.688 1 46.97 15 LEU B C 1
ATOM 1371 O O . LEU B 1 15 ? 7.934 64.562 40.688 1 46.97 15 LEU B O 1
ATOM 1375 N N . ILE B 1 16 ? 9.68 64.312 39.438 1 47.91 16 ILE B N 1
ATOM 1376 C CA . ILE B 1 16 ? 8.953 64 38.219 1 47.91 16 ILE B CA 1
ATOM 1377 C C . ILE B 1 16 ? 8.57 62.531 38.25 1 47.91 16 ILE B C 1
ATOM 1379 O O . ILE B 1 16 ? 9.445 61.656 38.281 1 47.91 16 ILE B O 1
ATOM 1383 N N . LEU B 1 17 ? 7.387 62.125 38.781 1 48.06 17 LEU B N 1
ATOM 1384 C CA . LEU B 1 17 ? 6.816 60.781 38.656 1 48.06 17 LEU B CA 1
ATOM 1385 C C . LEU B 1 17 ? 6.594 60.438 37.188 1 48.06 17 LEU B C 1
ATOM 1387 O O . LEU B 1 17 ? 5.773 61.031 36.531 1 48.06 17 LEU B O 1
ATOM 1391 N N . ALA B 1 18 ? 7.602 59.938 36.5 1 51.19 18 ALA B N 1
ATOM 1392 C CA . ALA B 1 18 ? 7.402 59.344 35.188 1 51.19 18 ALA B CA 1
ATOM 1393 C C . ALA B 1 18 ? 6.414 58.188 35.219 1 51.19 18 ALA B C 1
ATOM 1395 O O . ALA B 1 18 ? 6.703 57.156 35.812 1 51.19 18 ALA B O 1
ATOM 1396 N N . ALA B 1 19 ? 5.09 58.406 35.281 1 51.72 19 ALA B N 1
ATOM 1397 C CA . ALA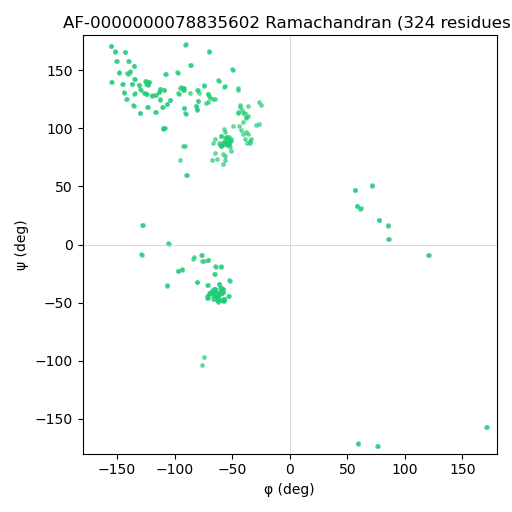 B 1 19 ? 4.121 57.312 35.094 1 51.72 19 ALA B CA 1
ATOM 1398 C C . ALA B 1 19 ? 4.328 56.625 33.75 1 51.72 19 ALA B C 1
ATOM 1400 O O . ALA B 1 19 ? 4.156 57.219 32.688 1 51.72 19 ALA B O 1
ATOM 1401 N N . GLY B 1 20 ? 5.168 55.625 33.656 1 52.69 20 GLY B N 1
ATOM 1402 C CA . GLY B 1 20 ? 5.254 54.781 32.5 1 52.69 20 GLY B CA 1
ATOM 1403 C C . GLY B 1 20 ? 3.914 54.188 32.062 1 52.69 20 GLY B C 1
ATOM 1404 O O . GLY B 1 20 ? 3.248 53.531 32.844 1 52.69 20 GLY B O 1
ATOM 1405 N N . LEU B 1 21 ? 3.178 54.812 31.156 1 55.25 21 LEU B N 1
ATOM 1406 C CA . LEU B 1 21 ? 2.01 54.219 30.516 1 55.25 21 LEU B CA 1
ATOM 1407 C C . LEU B 1 21 ? 2.344 52.875 29.906 1 55.25 21 LEU B C 1
ATOM 1409 O O . LEU B 1 21 ? 3.09 52.781 28.922 1 55.25 21 LEU B O 1
ATOM 1413 N N . ALA B 1 22 ? 2.242 51.812 30.766 1 58.12 22 ALA B N 1
ATOM 1414 C CA . ALA B 1 22 ? 2.244 50.469 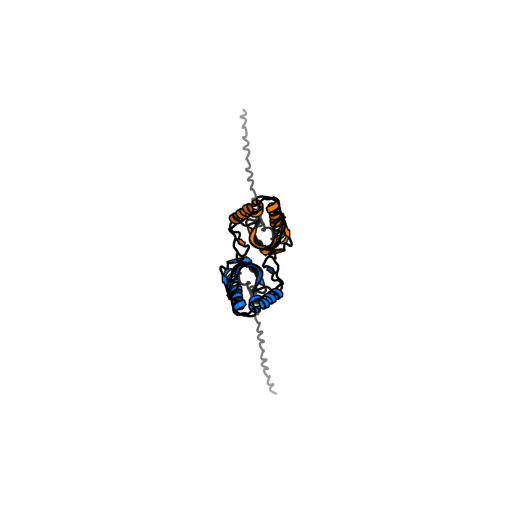30.156 1 58.12 22 ALA B CA 1
ATOM 1415 C C . ALA B 1 22 ? 1.146 50.375 29.094 1 58.12 22 ALA B C 1
ATOM 1417 O O . ALA B 1 22 ? -0.041 50.469 29.422 1 58.12 22 ALA B O 1
ATOM 1418 N N . GLY B 1 23 ? 1.406 50.75 27.859 1 57.94 23 GLY B N 1
ATOM 1419 C CA . GLY B 1 23 ? 0.46 50.469 26.797 1 57.94 23 GLY B CA 1
ATOM 1420 C C . GLY B 1 23 ? -0.098 49.062 26.828 1 57.94 23 GLY B C 1
ATOM 1421 O O . GLY B 1 23 ? 0.508 48.156 27.406 1 57.94 23 GLY B O 1
ATOM 1422 N N . PRO B 1 24 ? -1.378 48.906 26.656 1 59.38 24 PRO B N 1
ATOM 1423 C CA . PRO B 1 24 ? -1.91 47.531 26.594 1 59.38 24 PRO B CA 1
ATOM 1424 C C . PRO B 1 24 ? -1.079 46.594 25.719 1 59.38 24 PRO B C 1
ATOM 1426 O O . PRO B 1 24 ? -0.577 47.031 24.672 1 59.38 24 PRO B O 1
ATOM 1429 N N . ALA B 1 25 ? -0.455 45.625 26.359 1 62.03 25 ALA B N 1
ATOM 1430 C CA . ALA B 1 25 ? 0.125 44.531 25.578 1 62.03 25 ALA B CA 1
ATOM 1431 C C . ALA B 1 25 ? -0.786 44.156 24.422 1 62.03 25 ALA B C 1
ATOM 1433 O O . ALA B 1 25 ? -1.942 43.781 24.625 1 62.03 25 ALA B O 1
ATOM 1434 N N . LEU B 1 26 ? -0.638 44.75 23.219 1 63.41 26 LEU B N 1
ATOM 1435 C CA . LEU B 1 26 ? -1.321 44.125 22.078 1 63.41 26 LEU B CA 1
ATOM 1436 C C . LEU B 1 26 ? -1.322 42.625 22.188 1 63.41 26 LEU B C 1
ATOM 1438 O O . LEU B 1 26 ? -0.263 42 22.297 1 63.41 26 LEU B O 1
ATOM 1442 N N . ALA B 1 27 ? -2.391 42.031 22.719 1 61.09 27 ALA B N 1
ATOM 1443 C CA . ALA B 1 27 ? -2.545 40.594 22.594 1 61.09 27 ALA B CA 1
ATOM 1444 C C . ALA B 1 27 ? -1.997 40.094 21.25 1 61.09 27 ALA B C 1
ATOM 1446 O O . ALA B 1 27 ? -2.469 40.5 20.188 1 61.09 27 ALA B O 1
ATOM 1447 N N . GLN B 1 28 ? -0.698 39.781 21.188 1 65.38 28 GLN B N 1
ATOM 1448 C CA . GLN B 1 28 ? -0.223 39.125 19.969 1 65.38 28 GLN B CA 1
ATOM 1449 C C . GLN B 1 28 ? -1.253 38.125 19.438 1 65.38 28 GLN B C 1
ATOM 1451 O O . GLN B 1 28 ? -1.764 37.281 20.188 1 65.38 28 GLN B O 1
ATOM 1456 N N . ALA B 1 29 ? -1.875 38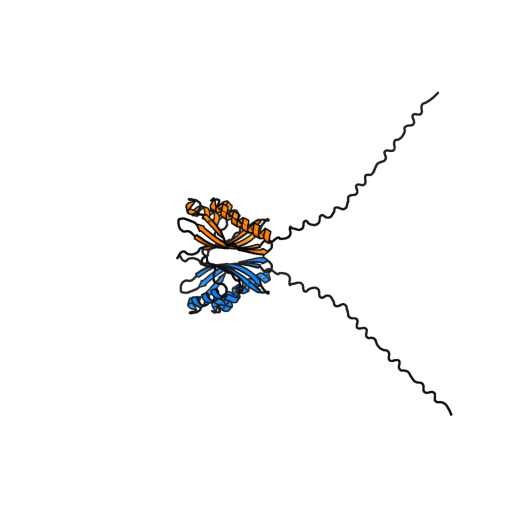.438 18.328 1 59.25 29 ALA B N 1
ATOM 1457 C CA . ALA B 1 29 ? -2.744 37.469 17.656 1 59.25 29 ALA B CA 1
ATOM 1458 C C . ALA B 1 29 ? -2.119 36.094 17.625 1 59.25 29 ALA B C 1
ATOM 1460 O O . ALA B 1 29 ? -0.908 35.938 17.453 1 59.25 29 ALA B O 1
ATOM 1461 N N . PRO B 1 30 ? -2.721 35.094 18.188 1 56.84 30 PRO B N 1
ATOM 1462 C CA . PRO B 1 30 ? -2.127 33.75 18.078 1 56.84 30 PRO B CA 1
ATOM 1463 C C . PRO B 1 30 ? -1.506 33.5 16.703 1 56.84 30 PRO B C 1
ATOM 1465 O O . PRO B 1 30 ? -2.045 33.938 15.688 1 56.84 30 PRO B O 1
ATOM 1468 N N . ALA B 1 31 ? -0.184 33.438 16.609 1 53.53 31 ALA B N 1
ATOM 1469 C CA . ALA B 1 31 ? 0.482 33.031 15.375 1 53.53 31 ALA B CA 1
ATOM 1470 C C . ALA B 1 31 ? -0.337 31.969 14.625 1 53.53 31 ALA B C 1
ATOM 1472 O O . ALA B 1 31 ? -0.672 30.922 15.18 1 53.53 31 ALA B O 1
ATOM 1473 N N . SER B 1 32 ? -1.255 32.281 13.742 1 52.47 32 SER B N 1
ATOM 1474 C CA . SER B 1 32 ? -2.004 31.328 12.922 1 52.47 32 SER B CA 1
ATOM 1475 C C . SER B 1 32 ? -1.099 30.219 12.383 1 52.47 32 SER B C 1
ATOM 1477 O O . SER B 1 32 ? -0.013 30.5 11.867 1 52.47 32 SER B O 1
ATOM 1479 N N . ASP B 1 33 ? -1.006 29.062 12.906 1 55 33 ASP B N 1
ATOM 1480 C CA . ASP B 1 33 ? -0.344 27.922 12.297 1 55 33 ASP B CA 1
ATOM 1481 C C . ASP B 1 33 ? -0.362 28.031 10.773 1 55 33 ASP B C 1
ATOM 1483 O O . ASP B 1 33 ? -1.37 28.422 10.18 1 55 33 ASP B O 1
ATOM 1487 N N . PRO B 1 34 ? 0.834 28.422 10.172 1 59.69 34 PRO B N 1
ATOM 1488 C CA . PRO B 1 34 ? 0.771 28.578 8.719 1 59.69 34 PRO B CA 1
ATOM 1489 C C . PRO B 1 34 ? -0.328 27.734 8.078 1 59.69 34 PRO B C 1
ATOM 1491 O O . PRO B 1 34 ? -0.564 26.594 8.508 1 59.69 34 PRO B O 1
ATOM 1494 N N . ALA B 1 35 ? -1.28 28.328 7.41 1 75.44 35 ALA B N 1
ATOM 1495 C CA . ALA B 1 35 ? -2.395 27.75 6.668 1 75.44 35 ALA B CA 1
ATOM 1496 C C . ALA B 1 35 ? -1.942 26.516 5.871 1 75.44 35 ALA B C 1
ATOM 1498 O O . ALA B 1 35 ? -0.837 26.5 5.324 1 75.44 35 ALA B O 1
ATOM 1499 N N . PHE B 1 36 ? -2.422 25.438 6.172 1 85.06 36 PHE B N 1
ATOM 1500 C CA . PHE B 1 36 ? -2.207 24.219 5.406 1 85.06 36 PHE B CA 1
ATOM 1501 C C . PHE B 1 36 ? -2.223 24.516 3.908 1 85.06 36 PHE B C 1
ATOM 1503 O O . PHE B 1 36 ? -3.209 25.031 3.381 1 85.06 36 PHE B O 1
ATOM 1510 N N . ASP B 1 37 ? -1.048 24.359 3.211 1 93.38 37 ASP B N 1
ATOM 1511 C CA . ASP B 1 37 ? -0.88 24.516 1.769 1 93.38 37 ASP B CA 1
ATOM 1512 C C . ASP B 1 37 ? -0.618 23.172 1.104 1 93.38 37 ASP B C 1
ATOM 1514 O O . ASP B 1 37 ? 0.523 22.703 1.058 1 93.38 37 ASP B O 1
ATOM 1518 N N . PRO B 1 38 ? -1.634 22.578 0.521 1 93.94 38 PRO B N 1
ATOM 1519 C CA . PRO B 1 38 ? -1.473 21.219 -0.01 1 93.94 38 PRO B CA 1
ATOM 1520 C C . PRO B 1 38 ? -0.385 21.125 -1.078 1 93.94 38 PRO B C 1
ATOM 1522 O O . PRO B 1 38 ? 0.305 20.109 -1.178 1 93.94 38 PRO B O 1
ATOM 1525 N N . ALA B 1 39 ? -0.231 22.125 -1.907 1 95.88 39 ALA B N 1
ATOM 1526 C CA . ALA B 1 39 ? 0.787 22.094 -2.955 1 95.88 39 ALA B CA 1
ATOM 1527 C C . ALA B 1 39 ? 2.191 22.109 -2.355 1 95.88 39 ALA B C 1
ATOM 1529 O O . ALA B 1 39 ? 3.086 21.406 -2.84 1 95.88 39 ALA B O 1
ATOM 1530 N N . ALA B 1 40 ? 2.35 22.906 -1.333 1 97.12 40 ALA B N 1
ATOM 1531 C CA . ALA B 1 40 ? 3.648 22.953 -0.668 1 97.12 40 ALA B CA 1
ATOM 1532 C C . ALA B 1 40 ? 3.961 21.641 0.038 1 97.12 40 ALA B C 1
ATOM 1534 O O . ALA B 1 40 ? 5.109 21.188 0.044 1 97.12 40 ALA B O 1
ATOM 1535 N N . GLU B 1 41 ? 2.93 21.062 0.642 1 98.12 41 GLU B N 1
ATOM 1536 C CA . GLU B 1 41 ? 3.105 19.797 1.327 1 98.12 41 GLU B CA 1
ATOM 1537 C C . GLU B 1 41 ? 3.447 18.672 0.341 1 98.12 41 GLU B C 1
ATOM 1539 O O . GLU B 1 41 ? 4.336 17.859 0.598 1 98.12 41 GLU B O 1
ATOM 1544 N N . GLU B 1 42 ? 2.758 18.672 -0.799 1 98.5 42 GLU B N 1
ATOM 1545 C CA . GLU B 1 42 ? 3.078 17.688 -1.824 1 98.5 42 GLU B CA 1
ATOM 1546 C C . GLU B 1 42 ? 4.512 17.844 -2.32 1 98.5 42 GLU B C 1
ATOM 1548 O O . GLU B 1 42 ? 5.219 16.859 -2.531 1 98.5 42 GLU B O 1
ATOM 1553 N N . ALA B 1 43 ? 4.938 19.078 -2.549 1 98.62 43 ALA B N 1
ATOM 1554 C CA . ALA B 1 43 ? 6.309 19.328 -2.99 1 98.62 43 ALA B CA 1
ATOM 1555 C C . ALA B 1 43 ? 7.316 18.812 -1.969 1 98.62 43 ALA B C 1
ATOM 1557 O O . ALA B 1 43 ? 8.359 18.266 -2.34 1 98.62 43 ALA B O 1
ATOM 1558 N N . ALA B 1 44 ? 6.988 19 -0.714 1 98.69 44 ALA B N 1
ATOM 1559 C CA . ALA B 1 44 ? 7.863 18.516 0.349 1 98.69 44 ALA B CA 1
ATOM 1560 C C . ALA B 1 44 ? 7.941 16.984 0.341 1 98.69 44 ALA B C 1
ATOM 1562 O O . ALA B 1 44 ? 9.008 16.422 0.556 1 98.69 44 ALA B O 1
ATOM 1563 N N . ILE B 1 45 ? 6.859 16.344 0.084 1 98.94 45 ILE B N 1
ATOM 1564 C CA . ILE B 1 45 ? 6.809 14.883 0.013 1 98.94 45 ILE B CA 1
ATOM 1565 C C . ILE B 1 45 ? 7.645 14.398 -1.169 1 98.94 45 ILE B C 1
ATOM 1567 O O . ILE B 1 45 ? 8.445 13.469 -1.032 1 98.94 45 ILE B O 1
ATOM 1571 N N . ARG B 1 46 ? 7.488 15 -2.311 1 98.94 46 ARG B N 1
ATOM 1572 C CA . ARG B 1 46 ? 8.258 14.625 -3.494 1 98.94 46 ARG B CA 1
ATOM 1573 C C . ARG B 1 46 ? 9.75 14.836 -3.268 1 98.94 46 ARG B C 1
ATOM 1575 O O . ARG B 1 46 ? 10.57 14.078 -3.793 1 98.94 46 ARG B O 1
ATOM 1582 N N . LYS B 1 47 ? 10.07 15.836 -2.516 1 98.88 47 LYS B N 1
ATOM 1583 C CA . LYS B 1 47 ? 11.469 16.078 -2.188 1 98.88 47 LYS B CA 1
ATOM 1584 C C . LYS B 1 47 ? 12.039 14.93 -1.349 1 98.88 47 LYS B C 1
ATOM 1586 O O . LYS B 1 47 ? 13.203 14.562 -1.504 1 98.88 47 LYS B O 1
ATOM 1591 N N . VAL B 1 48 ? 11.266 14.398 -0.387 1 98.94 48 VAL B N 1
ATOM 1592 C CA . VAL B 1 48 ? 11.688 13.234 0.382 1 98.94 48 VAL B CA 1
ATOM 1593 C C . VAL B 1 48 ? 12.078 12.102 -0.566 1 98.94 48 VAL B C 1
ATOM 1595 O O . VAL B 1 48 ? 13.148 11.5 -0.421 1 98.94 48 VAL B O 1
ATOM 1598 N N . ILE B 1 49 ? 11.289 11.867 -1.586 1 98.94 49 ILE B N 1
ATOM 1599 C CA . ILE B 1 49 ? 11.516 10.773 -2.523 1 98.94 49 ILE B CA 1
ATOM 1600 C C . ILE B 1 49 ? 12.758 11.062 -3.365 1 98.94 49 ILE B C 1
ATOM 1602 O O . ILE B 1 49 ? 13.578 10.172 -3.594 1 98.94 49 ILE B O 1
ATOM 1606 N N . ALA B 1 50 ? 12.875 12.289 -3.781 1 98.94 50 ALA B N 1
ATOM 1607 C CA . ALA B 1 50 ? 14.047 12.688 -4.562 1 98.94 50 ALA B CA 1
ATOM 1608 C C . ALA B 1 50 ? 15.328 12.516 -3.754 1 98.94 50 ALA B C 1
ATOM 1610 O O . ALA B 1 50 ? 16.344 12.07 -4.281 1 98.94 50 ALA B O 1
ATOM 1611 N N . ASP B 1 51 ? 15.258 12.891 -2.504 1 98.94 51 ASP B N 1
ATOM 1612 C CA . ASP B 1 51 ? 16.422 12.773 -1.626 1 98.94 51 ASP B CA 1
ATOM 1613 C C . ASP B 1 51 ? 16.781 11.305 -1.401 1 98.94 51 ASP B C 1
ATOM 1615 O O . ASP B 1 51 ? 17.969 10.953 -1.356 1 98.94 51 ASP B O 1
ATOM 1619 N N . MET B 1 52 ? 15.812 10.484 -1.271 1 98.94 52 MET B N 1
ATOM 1620 C CA . MET B 1 52 ? 16.047 9.047 -1.125 1 98.94 52 MET B CA 1
ATOM 1621 C C . MET B 1 52 ? 16.719 8.477 -2.367 1 98.94 52 MET B C 1
ATOM 1623 O O . MET B 1 52 ? 17.719 7.754 -2.262 1 98.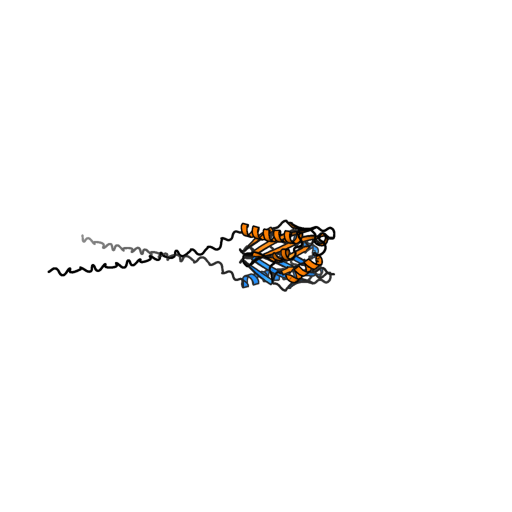94 52 MET B O 1
ATOM 1627 N N . GLU B 1 53 ? 16.188 8.82 -3.508 1 98.88 53 GLU B N 1
ATOM 1628 C CA . GLU B 1 53 ? 16.766 8.359 -4.77 1 98.88 53 GLU B CA 1
ATOM 1629 C C . GLU B 1 53 ? 18.234 8.773 -4.891 1 98.88 53 GLU B C 1
ATOM 1631 O O . GLU B 1 53 ? 19.094 7.953 -5.234 1 98.88 53 GLU B O 1
ATOM 1636 N N . ALA B 1 54 ? 18.516 10 -4.605 1 98.81 54 ALA B N 1
ATOM 1637 C CA . ALA B 1 54 ? 19.875 10.523 -4.68 1 98.81 54 ALA B CA 1
ATOM 1638 C C . ALA B 1 54 ? 20.797 9.797 -3.707 1 98.81 54 ALA B C 1
ATOM 1640 O O . ALA B 1 54 ? 21.938 9.461 -4.051 1 98.81 54 ALA B O 1
ATOM 1641 N N . ALA B 1 55 ? 20.297 9.57 -2.48 1 98.69 55 ALA B N 1
ATOM 1642 C CA . ALA B 1 55 ? 21.094 8.875 -1.468 1 98.69 55 ALA B CA 1
ATOM 1643 C C . ALA B 1 55 ? 21.422 7.449 -1.905 1 98.69 55 ALA B 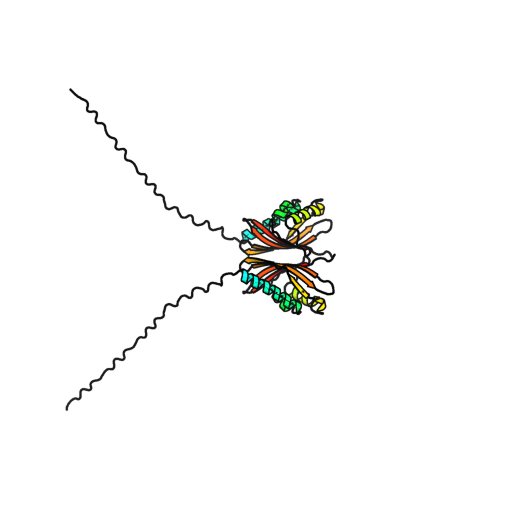C 1
ATOM 1645 O O . ALA B 1 55 ? 22.562 7 -1.794 1 98.69 55 ALA B O 1
ATOM 1646 N N . TRP B 1 56 ? 20.453 6.738 -2.424 1 98.44 56 TRP B N 1
ATOM 1647 C CA . TRP B 1 56 ? 20.672 5.387 -2.93 1 98.44 56 TRP B CA 1
ATOM 1648 C C . TRP B 1 56 ? 21.75 5.379 -4.008 1 98.44 56 TRP B C 1
ATOM 1650 O O . TRP B 1 56 ? 22.672 4.562 -3.965 1 98.44 56 TRP B O 1
ATOM 1660 N N . ASN B 1 57 ? 21.625 6.27 -4.949 1 97.81 57 ASN B N 1
ATOM 1661 C CA . ASN B 1 57 ? 22.453 6.258 -6.145 1 97.81 57 ASN B CA 1
ATOM 1662 C C . ASN B 1 57 ? 23.891 6.656 -5.832 1 97.81 57 ASN B C 1
ATOM 1664 O O . ASN B 1 57 ? 24.797 6.418 -6.633 1 97.81 57 ASN B O 1
ATOM 1668 N N . ARG B 1 58 ? 24.078 7.184 -4.68 1 96.62 58 ARG B N 1
ATOM 1669 C CA . ARG B 1 58 ? 25.453 7.48 -4.273 1 96.62 58 ARG B CA 1
ATOM 1670 C C . ARG B 1 58 ? 25.953 6.469 -3.244 1 96.62 58 ARG B C 1
ATOM 1672 O O . ARG B 1 58 ? 27 6.672 -2.627 1 96.62 58 ARG B O 1
ATOM 1679 N N . GLY B 1 59 ? 25.141 5.504 -2.883 1 96.88 59 GLY B N 1
ATOM 1680 C CA . GLY B 1 59 ? 25.531 4.426 -1.986 1 96.88 59 GLY B CA 1
ATOM 1681 C C . GLY B 1 59 ? 25.375 4.781 -0.521 1 96.88 59 GLY B C 1
ATOM 1682 O O . GLY B 1 59 ? 25.938 4.125 0.35 1 96.88 59 GLY B O 1
ATOM 1683 N N . ASP B 1 60 ? 24.609 5.828 -0.257 1 97.88 60 ASP B N 1
ATOM 1684 C CA . ASP B 1 60 ? 24.328 6.273 1.104 1 97.88 60 ASP B CA 1
ATOM 1685 C C . ASP B 1 60 ? 23.047 5.637 1.637 1 97.88 60 ASP B C 1
ATOM 1687 O O . ASP B 1 60 ? 22 6.285 1.693 1 97.88 60 ASP B O 1
ATOM 1691 N N . PHE B 1 61 ? 23.156 4.461 2.17 1 98.19 61 PHE B N 1
ATOM 1692 C CA . PHE B 1 61 ? 21.969 3.707 2.578 1 98.19 61 PHE B CA 1
ATOM 1693 C C . PHE B 1 61 ? 21.344 4.324 3.822 1 98.19 61 PHE B C 1
ATOM 1695 O O . PHE B 1 61 ? 20.125 4.285 3.988 1 98.19 61 PHE B O 1
ATOM 1702 N N . ARG B 1 62 ? 22.109 4.836 4.672 1 98.06 62 ARG B N 1
ATOM 1703 C CA . ARG B 1 62 ? 21.516 5.508 5.828 1 98.06 62 ARG B CA 1
ATOM 1704 C C . ARG B 1 62 ? 20.734 6.742 5.402 1 98.06 62 ARG B C 1
ATOM 1706 O O . ARG B 1 62 ? 19.672 7.02 5.941 1 98.06 62 ARG B O 1
ATOM 1713 N N . GLY B 1 63 ? 21.344 7.512 4.461 1 98.56 63 GLY B N 1
ATOM 1714 C CA . GLY B 1 63 ? 20.609 8.625 3.887 1 98.56 63 GLY B CA 1
ATOM 1715 C C . GLY B 1 63 ? 19.312 8.211 3.225 1 98.56 63 GLY B C 1
ATOM 1716 O O . GLY B 1 63 ? 18.297 8.898 3.348 1 98.56 63 GLY B O 1
ATOM 1717 N N . TYR B 1 64 ? 19.375 7.082 2.51 1 98.81 64 TYR B N 1
ATOM 1718 C CA . TYR B 1 64 ? 18.156 6.52 1.928 1 98.81 64 TYR B CA 1
ATOM 1719 C C . TYR B 1 64 ? 17.125 6.207 3.006 1 98.81 64 TYR B C 1
ATOM 1721 O O . TYR B 1 64 ? 15.953 6.555 2.869 1 98.81 64 T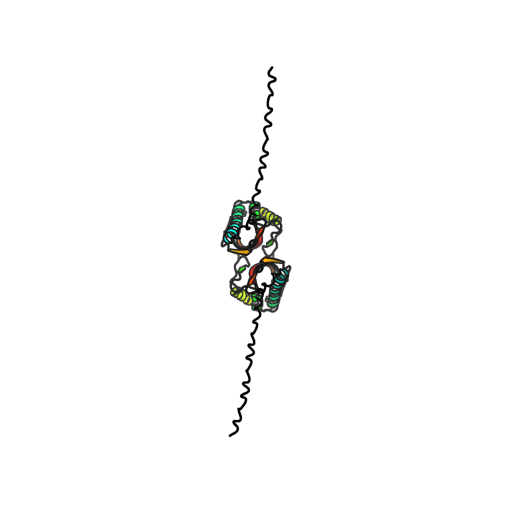YR B O 1
ATOM 1729 N N . MET B 1 65 ? 17.547 5.711 4.121 1 98.88 65 MET B N 1
ATOM 1730 C CA . MET B 1 65 ? 16.672 5.27 5.199 1 98.88 65 MET B CA 1
ATOM 1731 C C . MET B 1 65 ? 16.109 6.461 5.961 1 98.88 65 MET B C 1
ATOM 1733 O O . MET B 1 65 ? 15.125 6.32 6.695 1 98.88 65 MET B O 1
ATOM 1737 N N . ASP B 1 66 ? 16.656 7.637 5.789 1 98.62 66 ASP B N 1
ATOM 1738 C CA . ASP B 1 66 ? 16.156 8.844 6.453 1 98.62 66 ASP B CA 1
ATOM 1739 C C . ASP B 1 66 ? 14.742 9.188 5.992 1 98.62 66 ASP B C 1
ATOM 1741 O O . ASP B 1 66 ? 14.039 9.953 6.648 1 98.62 66 ASP B O 1
ATOM 1745 N N . GLY B 1 67 ? 14.352 8.68 4.914 1 98.88 67 GLY B N 1
ATOM 1746 C CA . GLY B 1 67 ? 13.016 8.938 4.383 1 98.88 67 GLY B CA 1
ATOM 1747 C C . GLY B 1 67 ? 11.93 8.156 5.094 1 98.88 67 GLY B C 1
ATOM 1748 O O . GLY B 1 67 ? 10.742 8.445 4.926 1 98.88 67 GLY B O 1
ATOM 1749 N N . PHE B 1 68 ? 12.336 7.215 5.969 1 98.94 68 PHE B N 1
ATOM 1750 C CA . PHE B 1 68 ? 11.375 6.336 6.621 1 98.94 68 PHE B CA 1
ATOM 1751 C C . PHE B 1 68 ? 11.227 6.699 8.094 1 98.94 68 PHE B C 1
ATOM 1753 O O . PHE B 1 68 ? 12.18 7.141 8.734 1 98.94 68 PHE B O 1
ATOM 1760 N N . LEU B 1 69 ? 10.039 6.512 8.555 1 98.88 69 LEU B N 1
ATOM 1761 C CA . LEU B 1 69 ? 9.766 6.66 9.984 1 98.88 69 LEU B CA 1
ATOM 1762 C C . LEU B 1 69 ? 10.664 5.734 10.805 1 98.88 69 LEU B C 1
ATOM 1764 O O . LEU B 1 69 ? 10.828 4.559 10.461 1 98.88 69 LEU B O 1
ATOM 1768 N N . ASN B 1 70 ? 11.227 6.289 11.898 1 98.25 70 ASN B N 1
ATOM 1769 C CA . ASN B 1 70 ? 12.086 5.52 12.789 1 98.25 70 ASN B CA 1
ATOM 1770 C C . ASN B 1 70 ? 11.859 5.891 14.25 1 98.25 70 ASN B C 1
ATOM 1772 O O . ASN B 1 70 ? 12.086 7.035 14.648 1 98.25 70 ASN B O 1
ATOM 1776 N N . PRO B 1 71 ? 11.555 4.828 15.047 1 97.5 71 PRO B N 1
ATOM 1777 C CA . PRO B 1 71 ? 11.078 3.48 14.727 1 97.5 71 PRO B CA 1
ATOM 1778 C C . PRO B 1 71 ? 9.633 3.471 14.227 1 97.5 71 PRO B C 1
ATOM 1780 O O . PRO B 1 71 ? 8.969 4.512 14.227 1 97.5 71 PRO B O 1
ATOM 1783 N N . GLY B 1 72 ? 9.25 2.354 13.664 1 97.88 72 GLY B N 1
ATOM 1784 C CA . GLY B 1 72 ? 7.82 2.166 13.516 1 97.88 72 GLY B CA 1
ATOM 1785 C C . GLY B 1 72 ? 7.391 1.994 12.07 1 97.88 72 GLY B C 1
ATOM 1786 O O . GLY B 1 72 ? 6.227 1.697 11.797 1 97.88 72 GLY B O 1
ATOM 1787 N N . VAL B 1 73 ? 8.297 2.219 11.156 1 98.75 73 VAL B N 1
ATOM 1788 C CA . VAL B 1 73 ? 7.934 2.045 9.758 1 98.75 73 VAL B CA 1
ATOM 1789 C C . VAL B 1 73 ? 7.531 0.594 9.5 1 98.75 73 VAL B C 1
ATOM 1791 O O . VAL B 1 73 ? 8.141 -0.33 10.047 1 98.75 73 VAL B O 1
ATOM 1794 N N . VAL B 1 74 ? 6.555 0.444 8.711 1 98.75 74 VAL B N 1
ATOM 1795 C CA . VAL B 1 74 ? 6.129 -0.875 8.25 1 98.75 74 VAL B CA 1
ATOM 1796 C C . VAL B 1 74 ? 6.594 -1.102 6.816 1 98.75 74 VAL B C 1
ATOM 1798 O O . VAL B 1 74 ? 6.301 -0.3 5.926 1 98.75 74 VAL B O 1
ATOM 1801 N N . PHE B 1 75 ? 7.332 -2.197 6.602 1 98.75 75 PHE B N 1
ATOM 1802 C CA . PHE B 1 75 ? 7.77 -2.609 5.273 1 98.75 75 PHE B CA 1
ATOM 1803 C C . PHE B 1 75 ? 7.109 -3.922 4.867 1 98.75 75 PHE B C 1
ATOM 1805 O O . PHE B 1 75 ? 7.145 -4.898 5.621 1 98.75 75 PHE B O 1
ATOM 1812 N N . VAL B 1 76 ? 6.582 -3.9 3.674 1 98.5 76 VAL B N 1
ATOM 1813 C CA . VAL B 1 76 ? 6.039 -5.129 3.105 1 98.5 76 VAL B CA 1
ATOM 1814 C C . VAL B 1 76 ? 6.66 -5.387 1.736 1 98.5 76 VAL B C 1
ATOM 1816 O O . VAL B 1 76 ? 6.723 -4.484 0.896 1 98.5 76 VAL B O 1
ATOM 1819 N N . SER B 1 77 ? 7.121 -6.535 1.515 1 96.06 77 SER B N 1
ATOM 1820 C CA . SER B 1 77 ? 7.641 -7.023 0.24 1 96.06 77 SER B CA 1
ATOM 1821 C C . SER B 1 77 ? 7.543 -8.539 0.145 1 96.06 77 SER B C 1
ATOM 1823 O O . SER B 1 77 ? 7.734 -9.242 1.139 1 96.06 77 SER B O 1
ATOM 1825 N N . LYS B 1 78 ? 7.184 -9.07 -1.021 1 95.25 78 LYS B N 1
ATOM 1826 C CA . LYS B 1 78 ? 7.141 -10.5 -1.284 1 95.25 78 LYS B CA 1
ATOM 1827 C C . LYS B 1 78 ? 6.203 -11.211 -0.309 1 95.25 78 LYS B C 1
ATOM 1829 O O . LYS B 1 78 ? 6.52 -12.297 0.182 1 95.25 78 LYS B O 1
ATOM 1834 N N . GLY B 1 79 ? 5.199 -10.516 0.06 1 96.81 79 GLY B N 1
ATOM 1835 C CA . GLY B 1 79 ? 4.16 -11.102 0.887 1 96.81 79 GLY B CA 1
ATOM 1836 C C . GLY B 1 79 ? 4.559 -11.234 2.346 1 96.81 79 GLY B C 1
ATOM 1837 O O . GLY B 1 79 ? 3.949 -12 3.096 1 96.81 79 GLY B O 1
ATOM 1838 N N . ARG B 1 80 ? 5.566 -10.422 2.766 1 96.56 80 ARG B N 1
ATOM 1839 C CA . ARG B 1 80 ? 6.066 -10.523 4.133 1 96.56 80 ARG B CA 1
ATOM 1840 C C . ARG B 1 80 ? 6.332 -9.141 4.723 1 96.56 80 ARG B C 1
ATOM 1842 O O . ARG B 1 80 ? 6.691 -8.211 4 1 96.56 80 ARG B O 1
ATOM 1849 N N . PHE B 1 81 ? 6.141 -9.117 6 1 97.81 81 PHE B N 1
ATOM 1850 C CA . PHE B 1 81 ? 6.645 -7.969 6.746 1 97.81 81 PHE B CA 1
ATOM 1851 C C . PHE B 1 81 ? 8.164 -8.039 6.887 1 97.81 81 PHE B C 1
ATOM 1853 O O . PHE B 1 81 ? 8.719 -9.102 7.152 1 97.81 81 PHE B O 1
ATOM 1860 N N . GLN B 1 82 ? 8.812 -6.879 6.684 1 96.44 82 GLN B N 1
ATOM 1861 C CA . GLN B 1 82 ? 10.258 -6.824 6.871 1 96.44 82 GLN B CA 1
ATOM 1862 C C . GLN B 1 82 ? 10.609 -6.438 8.305 1 96.44 82 GLN B C 1
ATOM 1864 O O . GLN B 1 82 ? 9.734 -6.07 9.086 1 96.44 82 GLN B O 1
ATOM 1869 N N . ASP B 1 83 ? 11.906 -6.539 8.578 1 95.25 83 ASP B N 1
ATOM 1870 C CA . ASP B 1 83 ? 12.375 -6.453 9.961 1 95.25 83 ASP B CA 1
ATOM 1871 C C . ASP B 1 83 ? 12.664 -5.004 10.344 1 95.25 83 ASP B C 1
ATOM 1873 O O . ASP B 1 83 ? 13.805 -4.66 10.664 1 95.25 83 ASP B O 1
ATOM 1877 N N . GLY B 1 84 ? 11.711 -4.129 10.289 1 97.12 84 GLY B N 1
ATOM 1878 C CA . GLY B 1 84 ? 11.789 -2.764 10.781 1 97.12 84 GLY B CA 1
ATOM 1879 C C . GLY B 1 84 ? 12.883 -1.953 10.117 1 97.12 84 GLY B C 1
ATOM 1880 O O . GLY B 1 84 ? 13.453 -2.377 9.109 1 97.12 84 GLY B O 1
ATOM 1881 N N . TRP B 1 85 ? 13.117 -0.772 10.648 1 98.38 85 TRP B N 1
ATOM 1882 C CA . TRP B 1 85 ? 14.023 0.207 10.062 1 98.38 85 TRP B CA 1
ATOM 1883 C C . TRP B 1 85 ? 15.453 -0.329 10.016 1 98.38 85 TRP B C 1
ATOM 1885 O O . TRP B 1 85 ? 16.078 -0.376 8.953 1 98.38 85 TRP B O 1
ATOM 1895 N N . GLN B 1 86 ? 15.938 -0.86 11.125 1 98.31 86 GLN B N 1
ATOM 1896 C CA . GLN B 1 86 ? 17.312 -1.328 11.195 1 98.31 86 GLN B CA 1
ATOM 1897 C C . GLN B 1 86 ? 17.5 -2.602 10.375 1 98.31 86 GLN B C 1
ATOM 1899 O O . GLN B 1 86 ? 18.516 -2.756 9.68 1 98.31 86 GLN B O 1
ATOM 1904 N N . GLY B 1 87 ? 16.547 -3.52 10.531 1 98.06 87 GLY B N 1
ATOM 1905 C CA . GLY B 1 87 ? 16.641 -4.738 9.742 1 98.06 87 GLY B CA 1
ATOM 1906 C C . GLY B 1 87 ? 16.672 -4.477 8.25 1 98.06 87 GLY B C 1
ATOM 1907 O O . GLY B 1 87 ? 17.406 -5.141 7.516 1 98.06 87 GLY B O 1
ATOM 1908 N N . THR B 1 88 ? 15.922 -3.531 7.797 1 98 88 THR B N 1
ATOM 1909 C CA . THR B 1 88 ? 15.891 -3.172 6.387 1 98 88 THR B CA 1
ATOM 1910 C C . THR B 1 88 ? 17.203 -2.516 5.965 1 98 88 THR B C 1
ATOM 1912 O O . THR B 1 88 ? 17.734 -2.812 4.891 1 98 88 THR B O 1
ATOM 1915 N N . LEU B 1 89 ? 17.734 -1.641 6.809 1 98.25 89 LEU B N 1
ATOM 1916 C CA . LEU B 1 89 ? 19.047 -1.067 6.523 1 98.25 89 LEU B CA 1
ATOM 1917 C C . LEU B 1 89 ? 20.094 -2.162 6.371 1 98.25 89 LEU B C 1
ATOM 1919 O O . LEU B 1 89 ? 20.875 -2.148 5.418 1 98.25 89 LEU B O 1
ATOM 1923 N N . ASP B 1 90 ? 20.078 -3.102 7.32 1 97.81 90 ASP B N 1
ATOM 1924 C CA . ASP B 1 90 ? 21.047 -4.199 7.281 1 97.81 90 ASP B CA 1
ATOM 1925 C C . ASP B 1 90 ? 20.922 -4.996 5.984 1 97.81 90 ASP B C 1
ATOM 1927 O O . ASP B 1 90 ? 21.938 -5.391 5.395 1 97.81 90 ASP B O 1
ATOM 1931 N N . HIS B 1 91 ? 19.75 -5.23 5.594 1 96.19 91 HIS B N 1
ATOM 1932 C CA . HIS B 1 91 ? 19.484 -5.922 4.336 1 96.19 91 HIS B CA 1
ATOM 1933 C C . HIS B 1 91 ? 20.062 -5.148 3.15 1 96.19 91 HIS B C 1
ATOM 1935 O O . HIS B 1 91 ? 20.734 -5.73 2.293 1 96.19 91 HIS B O 1
ATOM 1941 N N . TYR B 1 92 ? 19.828 -3.848 3.064 1 96.31 92 TYR B N 1
ATOM 1942 C CA . TYR B 1 92 ? 20.312 -3.037 1.953 1 96.31 92 TYR B CA 1
ATOM 1943 C C . TYR B 1 92 ? 21.844 -3.035 1.901 1 96.31 92 TYR B C 1
ATOM 1945 O O . TYR B 1 92 ? 22.422 -3.188 0.831 1 96.31 92 TYR B O 1
ATOM 1953 N N . VAL B 1 93 ? 22.453 -2.893 3.025 1 96.5 93 VAL B N 1
ATOM 1954 C CA . VAL B 1 93 ? 23.906 -2.865 3.09 1 96.5 93 VAL B CA 1
ATOM 1955 C C . VAL B 1 93 ? 24.469 -4.207 2.631 1 96.5 93 VAL B C 1
ATOM 1957 O O . VAL B 1 93 ? 25.422 -4.254 1.841 1 96.5 93 VAL B O 1
ATOM 1960 N N . ARG B 1 94 ? 23.891 -5.273 3.08 1 95 94 ARG B N 1
ATOM 1961 C CA . ARG B 1 94 ? 24.359 -6.617 2.766 1 95 94 ARG B CA 1
ATOM 1962 C C . ARG B 1 94 ? 24.203 -6.922 1.28 1 95 94 ARG B C 1
ATOM 1964 O O . ARG B 1 94 ? 25.125 -7.395 0.628 1 95 94 ARG B O 1
ATOM 1971 N N . ASP B 1 95 ? 23.078 -6.555 0.748 1 92.19 95 ASP B N 1
ATOM 1972 C CA . ASP B 1 95 ? 22.703 -7.047 -0.576 1 92.19 95 ASP B CA 1
ATOM 1973 C C . ASP B 1 95 ? 23.141 -6.066 -1.665 1 92.19 95 ASP B C 1
ATOM 1975 O O . ASP B 1 95 ? 23.328 -6.461 -2.818 1 92.19 95 ASP B O 1
ATOM 1979 N N . TYR B 1 96 ? 23.344 -4.777 -1.244 1 92.88 96 TYR B N 1
ATOM 1980 C CA . TYR B 1 96 ? 23.562 -3.775 -2.279 1 92.88 96 TYR B CA 1
ATOM 1981 C C . TYR B 1 96 ? 24.828 -2.965 -1.987 1 92.88 96 TYR B C 1
ATOM 1983 O O . TYR B 1 96 ? 25.266 -2.166 -2.818 1 92.88 96 TYR B O 1
ATOM 1991 N N . GLY B 1 97 ? 25.5 -3.057 -0.849 1 89.06 97 GLY B N 1
ATOM 1992 C CA . GLY B 1 97 ? 26.562 -2.174 -0.39 1 89.06 97 GLY B CA 1
ATOM 1993 C C . GLY B 1 97 ? 27.922 -2.537 -0.948 1 89.06 97 GLY B C 1
ATOM 1994 O O . GLY B 1 97 ? 28.875 -1.762 -0.831 1 89.06 97 GLY B O 1
ATOM 1995 N N . GLY B 1 98 ? 28.125 -3.658 -1.547 1 85.75 98 GLY B N 1
ATOM 1996 C CA . GLY B 1 98 ? 29.422 -4.062 -2.066 1 85.75 98 GLY B CA 1
ATOM 1997 C C . GLY B 1 98 ? 29.812 -3.326 -3.334 1 85.75 98 GLY B C 1
ATOM 1998 O O . GLY B 1 98 ? 29.938 -2.102 -3.332 1 85.75 98 GLY B O 1
ATOM 1999 N N . ASP B 1 99 ? 29.625 -3.828 -4.387 1 86.06 99 ASP B N 1
ATOM 2000 C CA . ASP B 1 99 ? 29.953 -3.305 -5.711 1 86.06 99 ASP B CA 1
ATOM 2001 C C . ASP B 1 99 ? 28.828 -2.408 -6.234 1 86.06 99 ASP B C 1
ATOM 2003 O O . ASP B 1 99 ? 27.656 -2.768 -6.16 1 86.06 99 ASP B O 1
ATOM 2007 N N . PRO B 1 100 ? 29.234 -1.209 -6.707 1 88.75 100 PRO B N 1
ATOM 2008 C CA . PRO B 1 100 ? 28.219 -0.32 -7.277 1 88.75 100 PRO B CA 1
ATOM 2009 C C . PRO B 1 100 ? 27.375 -1 -8.359 1 88.75 100 PRO B C 1
ATOM 2011 O O . PRO B 1 100 ? 26.203 -0.651 -8.547 1 88.75 100 PRO B O 1
ATOM 2014 N N . ALA B 1 101 ? 28 -1.888 -8.984 1 88.44 101 ALA B N 1
ATOM 2015 C CA . ALA B 1 101 ? 27.25 -2.609 -10.023 1 88.44 101 ALA B CA 1
ATOM 2016 C C . ALA B 1 101 ? 26.125 -3.439 -9.414 1 88.44 101 ALA B C 1
ATOM 2018 O O . ALA B 1 101 ? 25.094 -3.66 -10.047 1 88.44 101 ALA B O 1
ATOM 2019 N N . ARG B 1 102 ? 26.25 -3.818 -8.195 1 89.38 102 ARG B N 1
ATOM 2020 C CA . ARG B 1 102 ? 25.219 -4.582 -7.484 1 89.38 102 ARG B CA 1
ATOM 2021 C C . ARG B 1 102 ? 24.109 -3.668 -6.98 1 89.38 102 ARG B C 1
ATOM 2023 O O . ARG B 1 102 ? 22.938 -4.062 -6.953 1 89.38 102 ARG B O 1
ATOM 2030 N N . ARG B 1 103 ? 24.453 -2.523 -6.668 1 94.38 103 ARG B N 1
ATOM 2031 C CA . ARG B 1 103 ? 23.484 -1.546 -6.195 1 94.38 103 ARG B CA 1
ATOM 2032 C C . ARG B 1 103 ? 22.578 -1.072 -7.332 1 94.38 103 ARG B C 1
ATOM 2034 O O . ARG B 1 103 ? 21.375 -0.925 -7.152 1 94.38 103 ARG B O 1
ATOM 2041 N N . GLY B 1 104 ? 23.281 -0.781 -8.406 1 95.81 104 GLY B N 1
ATOM 2042 C CA . GLY B 1 104 ? 22.531 -0.266 -9.555 1 95.81 104 GLY B CA 1
ATOM 2043 C C . GLY B 1 104 ? 22.125 1.185 -9.391 1 95.81 104 GLY B C 1
ATOM 2044 O O . GLY B 1 104 ? 22.562 1.861 -8.461 1 95.81 104 GLY B O 1
ATOM 2045 N N . THR B 1 105 ? 21.312 1.626 -10.375 1 97.88 105 THR B N 1
ATOM 2046 C CA . THR B 1 105 ? 20.766 2.979 -10.344 1 97.88 105 THR B CA 1
ATOM 2047 C C . THR B 1 105 ? 19.25 2.943 -10.148 1 97.88 105 THR B C 1
ATOM 2049 O O . THR B 1 105 ? 18.531 2.295 -10.914 1 97.88 105 THR B O 1
ATOM 2052 N N . LEU B 1 106 ? 18.844 3.646 -9.109 1 98.38 106 LEU B N 1
ATOM 2053 C CA . LEU B 1 106 ? 17.438 3.666 -8.734 1 98.38 106 LEU B CA 1
ATOM 2054 C C . LEU B 1 106 ? 16.734 4.875 -9.336 1 98.38 106 LEU B C 1
ATOM 2056 O O . LEU B 1 106 ? 17.266 5.984 -9.32 1 98.38 106 LEU B O 1
ATOM 2060 N N . HIS B 1 107 ? 15.555 4.629 -9.898 1 98.81 107 HIS B N 1
ATOM 2061 C CA . HIS B 1 107 ? 14.711 5.703 -10.414 1 98.81 107 HIS B CA 1
ATOM 2062 C C . HIS B 1 107 ? 13.258 5.508 -10 1 98.81 107 HIS B C 1
ATOM 2064 O O . HIS B 1 107 ? 12.656 4.473 -10.289 1 98.81 107 HIS B O 1
ATOM 2070 N N . PHE B 1 108 ? 12.727 6.48 -9.25 1 98.88 108 PHE B N 1
ATOM 2071 C CA . PHE B 1 108 ? 11.297 6.555 -9 1 98.88 108 PHE B CA 1
ATOM 2072 C C . PHE B 1 108 ? 10.609 7.434 -10.039 1 98.88 108 PHE B C 1
ATOM 2074 O O . PHE B 1 108 ? 11.086 8.523 -10.344 1 98.88 108 PHE B O 1
ATOM 2081 N N . PHE B 1 109 ? 9.508 6.969 -10.562 1 98.69 109 PHE B N 1
ATOM 2082 C CA . PHE B 1 109 ? 8.844 7.758 -11.594 1 98.69 109 PHE B CA 1
ATOM 2083 C C . PHE B 1 109 ? 7.34 7.492 -11.586 1 98.69 109 PHE B C 1
ATOM 2085 O O . PHE B 1 109 ? 6.863 6.617 -10.859 1 98.69 109 PHE B O 1
ATOM 2092 N N . ASP B 1 110 ? 6.566 8.422 -12.32 1 98.5 110 ASP B N 1
ATOM 2093 C CA . ASP B 1 110 ? 5.105 8.383 -12.312 1 98.5 110 ASP B CA 1
ATOM 2094 C C . ASP B 1 110 ? 4.559 8.484 -10.891 1 98.5 110 ASP B C 1
ATOM 2096 O O . ASP B 1 110 ? 3.73 7.672 -10.477 1 98.5 110 ASP B O 1
ATOM 2100 N N . ILE B 1 111 ? 5.082 9.414 -10.18 1 98.88 111 ILE B N 1
ATOM 2101 C CA . ILE B 1 111 ? 4.766 9.586 -8.773 1 98.88 111 ILE B CA 1
ATOM 2102 C C . ILE B 1 111 ? 3.426 10.312 -8.625 1 98.88 111 ILE B C 1
ATOM 2104 O O . ILE B 1 111 ? 3.24 11.398 -9.172 1 98.88 111 ILE B O 1
ATOM 2108 N N . GLN B 1 112 ? 2.533 9.695 -7.93 1 98.75 112 GLN B N 1
ATOM 2109 C CA . GLN B 1 112 ? 1.249 10.305 -7.594 1 98.75 112 GLN B CA 1
ATOM 2110 C C . GLN B 1 112 ? 1.1 10.469 -6.082 1 98.75 112 GLN B C 1
ATOM 2112 O O . GLN B 1 112 ? 1.319 9.523 -5.324 1 98.75 112 GLN B O 1
ATOM 2117 N N . VAL B 1 113 ? 0.741 11.727 -5.695 1 98.88 113 VAL B N 1
ATOM 2118 C CA . VAL B 1 113 ? 0.537 12.031 -4.285 1 98.88 113 VAL B CA 1
ATOM 2119 C C . VAL B 1 113 ? -0.898 12.5 -4.059 1 98.88 113 VAL B C 1
ATOM 2121 O O . VAL B 1 113 ? -1.386 13.383 -4.773 1 98.88 113 VAL B O 1
ATOM 2124 N N . GLN B 1 114 ? -1.518 11.891 -3.127 1 98.62 114 GLN B N 1
ATOM 2125 C CA . GLN B 1 114 ? -2.834 12.328 -2.676 1 98.62 114 GLN B CA 1
ATOM 2126 C C . GLN B 1 114 ? -2.795 12.773 -1.218 1 98.62 114 GLN B C 1
ATOM 2128 O O . GLN B 1 114 ? -2.551 11.969 -0.32 1 98.62 114 GLN B O 1
ATOM 2133 N N . MET B 1 115 ? -3.041 14.117 -1.049 1 98.69 115 MET B N 1
ATOM 2134 C CA . MET B 1 115 ? -3.15 14.586 0.327 1 98.69 115 MET B CA 1
ATOM 2135 C C . MET B 1 115 ? -4.441 14.094 0.974 1 98.69 115 MET B C 1
ATOM 2137 O O . MET B 1 115 ? -5.523 14.258 0.409 1 98.69 115 MET B O 1
ATOM 2141 N N . LEU B 1 116 ? -4.312 13.484 2.186 1 98.38 116 LEU B N 1
ATOM 2142 C CA . LEU B 1 116 ? -5.461 12.93 2.895 1 98.38 116 LEU B CA 1
ATOM 2143 C C . LEU B 1 116 ? -5.844 13.805 4.082 1 98.38 116 LEU B C 1
ATOM 2145 O O . LEU B 1 116 ? -7.016 13.883 4.449 1 98.38 116 LEU B O 1
ATOM 2149 N N . ALA B 1 117 ? -4.891 14.367 4.703 1 97.94 117 ALA B N 1
ATOM 2150 C CA . ALA B 1 117 ? -4.926 15.266 5.852 1 97.94 117 ALA B CA 1
ATOM 2151 C C . ALA B 1 117 ? -3.68 16.156 5.895 1 97.94 117 ALA B C 1
ATOM 2153 O O . ALA B 1 117 ? -2.748 15.953 5.113 1 97.94 117 ALA B O 1
ATOM 2154 N N . PRO B 1 118 ? -3.684 17.125 6.766 1 97.25 118 PRO B N 1
ATOM 2155 C CA . PRO B 1 118 ? -2.494 17.984 6.84 1 97.25 118 PRO B CA 1
ATOM 2156 C C . PRO B 1 118 ? -1.229 17.203 7.191 1 97.25 118 PRO B C 1
ATOM 2158 O O . PRO B 1 118 ? -0.121 17.641 6.871 1 97.25 118 PRO B O 1
ATOM 2161 N N . ASP B 1 119 ? -1.404 15.977 7.758 1 98.12 119 ASP B N 1
ATOM 2162 C CA . ASP B 1 119 ? -0.231 15.234 8.211 1 98.12 119 ASP B CA 1
ATOM 2163 C C . ASP B 1 119 ? -0.221 13.82 7.637 1 98.12 119 ASP B C 1
ATOM 2165 O O . ASP B 1 119 ? 0.449 12.93 8.164 1 98.12 119 ASP B O 1
ATOM 2169 N N . ALA B 1 120 ? -1.033 13.617 6.598 1 98.81 120 ALA B N 1
ATOM 2170 C CA . ALA B 1 120 ? -1.097 12.289 5.988 1 98.81 120 ALA B CA 1
ATOM 2171 C C . ALA B 1 120 ? -1.307 12.391 4.48 1 98.81 120 ALA B C 1
ATOM 2173 O O . ALA B 1 120 ? -2.094 13.211 4.008 1 98.81 120 ALA B O 1
ATOM 2174 N N . ALA B 1 121 ? -0.591 11.547 3.74 1 98.94 121 ALA B N 1
ATOM 2175 C CA . ALA B 1 121 ? -0.736 11.469 2.289 1 98.94 121 ALA B CA 1
ATOM 2176 C C . ALA B 1 121 ? -0.482 10.055 1.784 1 98.94 121 ALA B C 1
ATOM 2178 O O . ALA B 1 121 ? 0.274 9.297 2.396 1 98.94 121 ALA B O 1
ATOM 2179 N N . GLN B 1 122 ? -1.143 9.711 0.764 1 98.94 122 GLN B N 1
ATOM 2180 C CA . GLN B 1 122 ? -0.88 8.492 0.013 1 98.94 122 GLN B CA 1
ATOM 2181 C C . GLN B 1 122 ? 0.005 8.766 -1.198 1 98.94 122 GLN B C 1
ATOM 2183 O O . GLN B 1 122 ? -0.25 9.703 -1.959 1 98.94 122 GLN B O 1
ATOM 2188 N N . LEU B 1 123 ? 1.066 8 -1.342 1 98.94 123 LEU B N 1
ATOM 2189 C CA . LEU B 1 123 ? 1.968 8.117 -2.482 1 98.94 123 LEU B CA 1
ATOM 2190 C C . LEU B 1 123 ? 2.105 6.785 -3.209 1 98.94 123 LEU B C 1
ATOM 2192 O O . LEU B 1 123 ? 2.322 5.746 -2.578 1 98.94 123 LEU B O 1
ATOM 2196 N N . ILE B 1 124 ? 1.938 6.738 -4.484 1 98.88 124 ILE B N 1
ATOM 2197 C CA . ILE B 1 124 ? 2.18 5.574 -5.336 1 98.88 124 ILE B CA 1
ATOM 2198 C C . ILE B 1 124 ? 3.158 5.945 -6.445 1 98.88 124 ILE B C 1
ATOM 2200 O O . ILE B 1 124 ? 3.074 7.035 -7.023 1 98.88 124 ILE B O 1
ATOM 2204 N N . SER B 1 125 ? 4.074 5.078 -6.719 1 98.81 125 SER B N 1
ATOM 2205 C CA . SER B 1 125 ? 5.047 5.336 -7.777 1 98.81 125 SER B CA 1
ATOM 2206 C C . SER B 1 125 ? 5.523 4.039 -8.422 1 98.81 125 SER B C 1
ATOM 2208 O O . SER B 1 125 ? 5.441 2.971 -7.809 1 98.81 125 SER B O 1
ATOM 2210 N N . ARG B 1 126 ? 5.98 4.164 -9.547 1 98.81 126 ARG B N 1
ATOM 2211 C CA . ARG B 1 126 ? 6.82 3.135 -10.148 1 98.81 126 ARG B CA 1
ATOM 2212 C C . ARG B 1 126 ? 8.281 3.322 -9.75 1 98.81 126 ARG B C 1
ATOM 2214 O O . ARG B 1 126 ? 8.695 4.422 -9.375 1 98.81 126 ARG B O 1
ATOM 2221 N N . TYR B 1 127 ? 9.016 2.229 -9.766 1 98.69 127 TYR B N 1
ATOM 2222 C CA . TYR B 1 127 ? 10.461 2.287 -9.602 1 98.69 127 TYR B CA 1
ATOM 2223 C C . TYR B 1 127 ? 11.156 1.385 -10.617 1 98.69 127 TYR B C 1
ATOM 2225 O O . TYR B 1 127 ? 10.555 0.447 -11.141 1 98.69 127 TYR B O 1
ATOM 2233 N N . ARG B 1 128 ? 12.344 1.738 -10.914 1 98.12 128 ARG B N 1
ATOM 2234 C CA . ARG B 1 128 ? 13.273 0.915 -11.68 1 98.12 128 ARG B CA 1
ATOM 2235 C C . ARG B 1 128 ? 14.656 0.897 -11.039 1 98.12 128 ARG B C 1
ATOM 2237 O O . ARG B 1 128 ? 15.156 1.936 -10.609 1 98.12 128 ARG B O 1
ATOM 2244 N N . LEU B 1 129 ? 15.188 -0.214 -10.867 1 97.31 129 LEU B N 1
ATOM 2245 C CA . LEU B 1 129 ? 16.578 -0.437 -10.469 1 97.31 129 LEU B CA 1
ATOM 2246 C C . LEU B 1 129 ? 17.391 -1.003 -11.633 1 97.31 129 LEU B C 1
ATOM 2248 O O . LEU B 1 129 ? 17.328 -2.203 -11.906 1 97.31 129 LEU B O 1
ATOM 2252 N N . ASP B 1 130 ? 18.125 -0.106 -12.266 1 96.62 130 ASP B N 1
ATOM 2253 C CA . ASP B 1 130 ? 18.938 -0.504 -13.414 1 96.62 130 ASP B CA 1
ATOM 2254 C C . ASP B 1 130 ? 20.25 -1.142 -12.969 1 96.62 130 ASP B C 1
ATOM 2256 O O . ASP B 1 130 ? 21.047 -0.506 -12.281 1 96.62 130 ASP B O 1
ATOM 2260 N N . ARG B 1 131 ? 20.453 -2.393 -13.281 1 93.12 131 ARG B N 1
ATOM 2261 C CA . ARG B 1 131 ? 21.641 -3.18 -12.984 1 93.12 131 ARG B CA 1
ATOM 2262 C C . ARG B 1 131 ? 21.984 -4.102 -14.148 1 93.12 131 ARG B C 1
ATOM 2264 O O . ARG B 1 131 ? 21.094 -4.562 -14.875 1 93.12 131 ARG B O 1
ATOM 2271 N N . PRO B 1 132 ? 23.344 -4.289 -14.266 1 90.19 132 PRO B N 1
ATOM 2272 C CA . PRO B 1 132 ? 23.734 -5.211 -15.336 1 90.19 132 PRO B CA 1
ATOM 2273 C C . PRO B 1 132 ? 23.141 -6.609 -15.148 1 90.19 132 PRO B C 1
ATOM 2275 O O . PRO B 1 132 ? 22.703 -7.234 -16.125 1 90.19 132 PRO B O 1
ATOM 2278 N N . GLU B 1 133 ? 23.141 -7 -13.922 1 87 133 GLU B N 1
ATOM 2279 C CA . GLU B 1 133 ? 22.594 -8.32 -13.617 1 87 133 GLU B CA 1
ATOM 2280 C C . GLU B 1 133 ? 21.281 -8.219 -12.852 1 87 133 GLU B C 1
ATOM 2282 O O . GLU B 1 133 ? 21.219 -7.562 -11.805 1 87 133 GLU B O 1
ATOM 2287 N N . ALA B 1 134 ? 20.172 -8.695 -13.359 1 87 134 ALA B N 1
ATOM 2288 C CA . ALA B 1 134 ? 18.875 -8.844 -12.711 1 87 134 ALA B CA 1
ATOM 2289 C C . ALA B 1 134 ? 18.219 -7.484 -12.484 1 87 134 ALA B C 1
ATOM 2291 O O . ALA B 1 134 ? 17.875 -7.129 -11.352 1 87 134 ALA B O 1
ATOM 2292 N N . PRO B 1 135 ? 18.094 -6.59 -13.5 1 92.75 135 PRO B N 1
ATOM 2293 C CA . PRO B 1 135 ? 17.312 -5.359 -13.328 1 92.75 135 PRO B CA 1
ATOM 2294 C C . PRO B 1 135 ? 15.922 -5.613 -12.758 1 92.75 135 PRO B C 1
ATOM 2296 O O . PRO B 1 135 ? 15.391 -6.715 -12.898 1 92.75 135 PRO B O 1
ATOM 2299 N N . GLN B 1 136 ? 15.492 -4.621 -12.078 1 95.06 136 GLN B N 1
ATOM 2300 C CA . GLN B 1 136 ? 14.219 -4.781 -11.375 1 95.06 136 GLN B CA 1
ATOM 2301 C C . GLN B 1 136 ? 13.328 -3.555 -11.57 1 95.06 136 GLN B C 1
ATOM 2303 O O . GLN B 1 136 ? 13.82 -2.426 -11.617 1 95.06 136 GLN B O 1
ATOM 2308 N N . ASP B 1 137 ? 12.07 -3.777 -11.695 1 97.69 137 ASP B N 1
ATOM 2309 C CA . ASP B 1 137 ? 11.094 -2.693 -11.656 1 97.69 137 ASP B CA 1
ATOM 2310 C C . ASP B 1 137 ? 9.812 -3.133 -10.945 1 97.69 137 ASP B C 1
ATOM 2312 O O . ASP B 1 137 ? 9.625 -4.32 -10.68 1 97.69 137 ASP B O 1
ATOM 2316 N N . GLY B 1 138 ? 9.039 -2.217 -10.625 1 98.31 138 GLY B N 1
ATOM 2317 C CA . GLY B 1 138 ? 7.812 -2.521 -9.906 1 98.31 138 GLY B CA 1
ATOM 2318 C C . GLY B 1 138 ? 7.098 -1.284 -9.391 1 98.31 138 GLY B C 1
ATOM 2319 O O . GLY B 1 138 ? 7.172 -0.219 -10.008 1 98.31 138 GLY B O 1
ATOM 2320 N N . ILE B 1 139 ? 6.285 -1.484 -8.359 1 98.81 139 ILE B N 1
ATOM 2321 C CA . ILE B 1 139 ? 5.434 -0.421 -7.84 1 98.81 139 ILE B CA 1
ATOM 2322 C C . ILE B 1 139 ? 5.582 -0.33 -6.324 1 98.81 139 ILE B C 1
ATOM 2324 O O . ILE B 1 139 ? 5.625 -1.353 -5.633 1 98.81 139 ILE B O 1
ATOM 2328 N N . ASN B 1 140 ? 5.66 0.887 -5.832 1 98.75 140 ASN B N 1
ATOM 2329 C CA . ASN B 1 140 ? 5.578 1.201 -4.41 1 98.75 140 ASN B CA 1
ATOM 2330 C C . ASN B 1 140 ? 4.266 1.901 -4.062 1 98.75 140 ASN B C 1
ATOM 2332 O O . ASN B 1 140 ? 3.865 2.85 -4.742 1 98.75 140 ASN B O 1
ATOM 2336 N N . THR B 1 141 ? 3.629 1.448 -3.027 1 98.94 141 THR B N 1
ATOM 2337 C CA . THR B 1 141 ? 2.594 2.225 -2.354 1 98.94 141 THR B CA 1
ATOM 2338 C C . THR B 1 141 ? 3.043 2.623 -0.951 1 98.94 141 THR B C 1
ATOM 2340 O O . THR B 1 141 ? 3.564 1.796 -0.201 1 98.94 141 THR B O 1
ATOM 2343 N N . ARG B 1 142 ? 2.824 3.91 -0.628 1 98.94 142 ARG B N 1
ATOM 2344 C CA . ARG B 1 142 ? 3.402 4.438 0.603 1 98.94 142 ARG B CA 1
ATOM 2345 C C . ARG B 1 142 ? 2.396 5.305 1.354 1 98.94 142 ARG B C 1
ATOM 2347 O O . ARG B 1 142 ? 1.651 6.074 0.741 1 98.94 142 ARG B O 1
ATOM 2354 N N . LEU B 1 143 ? 2.363 5.137 2.656 1 98.94 143 LEU B N 1
ATOM 2355 C CA . LEU B 1 143 ? 1.749 6.137 3.521 1 98.94 143 LEU B CA 1
ATOM 2356 C C . LEU B 1 143 ? 2.781 7.152 3.996 1 98.94 143 LEU B C 1
ATOM 2358 O O . LEU B 1 143 ? 3.758 6.789 4.656 1 98.94 143 LEU B O 1
ATOM 2362 N N . MET B 1 144 ? 2.592 8.406 3.617 1 98.94 144 MET B N 1
ATOM 2363 C CA . MET B 1 144 ? 3.402 9.508 4.129 1 98.94 144 MET B CA 1
ATOM 2364 C C . MET B 1 144 ? 2.76 10.125 5.363 1 98.94 144 MET B C 1
ATOM 2366 O O . MET B 1 144 ? 1.554 10.383 5.379 1 98.94 144 MET B O 1
ATOM 2370 N N . ARG B 1 145 ? 3.549 10.336 6.395 1 98.88 145 ARG B N 1
ATOM 2371 C CA . ARG B 1 145 ? 3.109 11.031 7.602 1 98.88 145 ARG B CA 1
ATOM 2372 C C . ARG B 1 145 ? 4.023 12.203 7.918 1 98.88 145 ARG B C 1
ATOM 2374 O O . ARG B 1 145 ? 5.242 12.117 7.742 1 98.88 145 ARG B O 1
ATOM 2381 N N . LYS B 1 146 ? 3.418 13.242 8.336 1 98.62 146 LYS B N 1
ATOM 2382 C CA . LYS B 1 146 ? 4.207 14.359 8.844 1 98.62 146 LYS B CA 1
ATOM 2383 C C . LYS B 1 146 ? 4.445 14.227 10.344 1 98.62 146 LYS B C 1
ATOM 2385 O O . LYS B 1 146 ? 3.504 14.281 11.133 1 98.62 146 LYS B O 1
ATOM 2390 N N . VAL B 1 147 ? 5.645 14.008 10.773 1 98.12 147 VAL B N 1
ATOM 2391 C CA . VAL B 1 147 ? 6.051 13.805 12.156 1 98.12 147 VAL B CA 1
ATOM 2392 C C . VAL B 1 147 ? 7.117 14.828 12.539 1 98.12 147 VAL B C 1
ATOM 2394 O O . VAL B 1 147 ? 8.18 14.891 11.914 1 98.12 147 VAL B O 1
ATOM 2397 N N . GLY B 1 148 ? 6.852 15.664 13.5 1 96.31 148 GLY B N 1
ATOM 2398 C CA . GLY B 1 148 ? 7.801 16.688 13.891 1 96.31 148 GLY B CA 1
ATOM 2399 C C . GLY B 1 148 ? 8.109 17.672 12.766 1 96.31 148 GLY B C 1
ATOM 2400 O O . GLY B 1 148 ? 9.266 18.047 12.562 1 96.31 148 GLY B O 1
ATOM 2401 N N . GLY B 1 149 ? 7.152 17.859 11.977 1 96.25 149 GLY B N 1
ATOM 2402 C CA . GLY B 1 149 ? 7.273 18.844 10.914 1 96.25 149 GLY B CA 1
ATOM 2403 C C . GLY B 1 149 ? 7.934 18.281 9.664 1 96.25 149 GLY B C 1
ATOM 2404 O O . GLY B 1 149 ? 8.133 19.016 8.688 1 96.25 149 GLY B O 1
ATOM 2405 N N . ARG B 1 150 ? 8.203 16.969 9.688 1 97.75 150 ARG B N 1
ATOM 2406 C CA . ARG B 1 150 ? 8.867 16.359 8.547 1 97.75 150 ARG B CA 1
ATOM 2407 C C . ARG B 1 150 ? 8.031 15.211 7.98 1 97.75 150 ARG B C 1
ATOM 2409 O O . ARG B 1 150 ? 7.445 14.43 8.734 1 97.75 150 ARG B O 1
ATOM 2416 N N . TRP B 1 151 ? 8.008 15.195 6.668 1 98.81 151 TRP B N 1
ATOM 2417 C CA . TRP B 1 151 ? 7.344 14.07 6.016 1 98.81 151 TRP B CA 1
ATOM 2418 C C . TRP B 1 151 ? 8.258 12.852 5.973 1 98.81 151 TRP B C 1
ATOM 2420 O O . TRP B 1 151 ? 9.438 12.961 5.648 1 98.81 151 TRP B O 1
ATOM 2430 N N . VAL B 1 152 ? 7.691 11.711 6.359 1 98.94 152 VAL B N 1
ATOM 2431 C CA . VAL B 1 152 ? 8.391 10.43 6.316 1 98.94 152 VAL B CA 1
ATOM 2432 C C . VAL B 1 152 ? 7.438 9.336 5.836 1 98.94 152 VAL B C 1
ATOM 2434 O O . VAL B 1 152 ? 6.215 9.508 5.875 1 98.94 152 VAL B O 1
ATOM 2437 N N . ILE B 1 153 ? 8.008 8.289 5.332 1 98.94 153 ILE B N 1
ATOM 2438 C CA . ILE B 1 153 ? 7.23 7.117 4.961 1 98.94 153 ILE B CA 1
ATOM 2439 C C . ILE B 1 153 ? 6.953 6.266 6.195 1 98.94 153 ILE B C 1
ATOM 2441 O O . ILE B 1 153 ? 7.887 5.785 6.848 1 98.94 153 ILE B O 1
ATOM 2445 N N . ALA B 1 154 ? 5.73 6.105 6.48 1 98.94 154 ALA B N 1
ATOM 2446 C CA . ALA B 1 154 ? 5.359 5.312 7.652 1 98.94 154 ALA B CA 1
ATOM 2447 C C . ALA B 1 154 ? 5.012 3.879 7.254 1 98.94 154 ALA B C 1
ATOM 2449 O O . ALA B 1 154 ? 5.047 2.973 8.086 1 98.94 154 ALA B O 1
ATOM 2450 N N . LEU B 1 155 ? 4.648 3.652 6.059 1 98.94 155 LEU B N 1
ATOM 2451 C CA . LEU B 1 155 ? 4.367 2.346 5.477 1 98.94 155 LEU B CA 1
ATOM 2452 C C . LEU B 1 155 ? 4.82 2.287 4.023 1 98.94 155 LEU B C 1
ATOM 2454 O O . LEU B 1 155 ? 4.566 3.213 3.25 1 98.94 155 LEU B O 1
ATOM 2458 N N . ASN B 1 156 ? 5.523 1.303 3.65 1 98.94 156 ASN B N 1
ATOM 2459 C CA . ASN B 1 156 ? 5.969 1.037 2.287 1 98.94 156 ASN B CA 1
ATOM 2460 C C . ASN B 1 156 ? 5.656 -0.395 1.863 1 98.94 156 ASN B C 1
ATOM 2462 O O . ASN B 1 156 ? 6.199 -1.347 2.428 1 98.94 156 ASN B O 1
ATOM 2466 N N . HIS B 1 157 ? 4.797 -0.582 0.932 1 98.94 157 HIS B N 1
ATOM 2467 C CA . HIS B 1 157 ? 4.551 -1.854 0.264 1 98.94 157 HIS B CA 1
ATOM 2468 C C . HIS B 1 157 ? 5.113 -1.848 -1.155 1 98.94 157 HIS B C 1
ATOM 2470 O O . HIS B 1 157 ? 4.734 -1.004 -1.972 1 98.94 157 HIS B O 1
ATOM 2476 N N . VAL B 1 158 ? 6.008 -2.766 -1.402 1 98.38 158 VAL B N 1
ATOM 2477 C CA . VAL B 1 158 ? 6.625 -2.811 -2.723 1 98.38 158 VAL B CA 1
ATOM 2478 C C . VAL B 1 158 ? 6.398 -4.18 -3.355 1 98.38 158 VAL B C 1
ATOM 2480 O O . VAL B 1 158 ? 6.402 -5.199 -2.662 1 98.38 158 VAL B O 1
ATOM 2483 N N . SER B 1 159 ? 6.125 -4.188 -4.609 1 97.56 159 SER B N 1
ATOM 2484 C CA . SER B 1 159 ? 6.113 -5.402 -5.422 1 97.56 159 SER B CA 1
ATOM 2485 C C . SER B 1 159 ? 6.941 -5.227 -6.688 1 97.56 159 SER B C 1
ATOM 2487 O O . SER B 1 159 ? 6.875 -4.184 -7.34 1 97.56 159 SER B O 1
ATOM 2489 N N . SER B 1 160 ? 7.715 -6.191 -6.902 1 95.75 160 SER B N 1
ATOM 2490 C CA . SER B 1 160 ? 8.508 -6.215 -8.125 1 95.75 160 SER B CA 1
ATOM 2491 C C . SER B 1 160 ? 7.844 -7.062 -9.203 1 95.75 160 SER B C 1
ATOM 2493 O O . SER B 1 160 ? 7.141 -8.023 -8.898 1 95.75 160 SER B O 1
ATOM 2495 N N . ARG B 1 161 ? 8.07 -6.633 -10.43 1 94.06 161 ARG B N 1
ATOM 2496 C CA . ARG B 1 161 ? 7.586 -7.457 -11.531 1 94.06 161 ARG B CA 1
ATOM 2497 C C . ARG B 1 161 ? 8.383 -8.758 -11.633 1 94.06 161 ARG B C 1
ATOM 2499 O O . ARG B 1 161 ? 9.609 -8.75 -11.508 1 94.06 161 ARG B O 1
ATOM 2506 N N . GLU B 1 162 ? 7.621 -9.812 -11.625 1 76.44 162 GLU B N 1
ATOM 2507 C CA . GLU B 1 162 ? 8.289 -11.102 -11.805 1 76.44 162 GLU B CA 1
ATOM 2508 C C . GLU B 1 162 ? 8.789 -11.266 -13.234 1 76.44 162 GLU B C 1
ATOM 2510 O O . GLU B 1 162 ? 8.117 -10.859 -14.188 1 76.44 162 GLU B O 1
ATOM 2515 N N . VAL B 1 163 ? 10.031 -11.477 -13.32 1 60.53 163 VAL B N 1
ATOM 2516 C CA . VAL B 1 163 ? 10.555 -11.789 -14.641 1 60.53 163 VAL B CA 1
ATOM 2517 C C . VAL B 1 163 ? 10 -13.141 -15.102 1 60.53 163 VAL B C 1
ATOM 2519 O O . VAL B 1 163 ? 9.992 -14.109 -14.344 1 60.53 163 VAL B O 1
ATOM 2522 N N . PRO B 1 164 ? 9.359 -13.172 -16.312 1 53.28 164 PRO B N 1
ATOM 2523 C CA . PRO B 1 164 ? 8.898 -14.461 -16.828 1 53.28 164 PRO B CA 1
ATOM 2524 C C . PRO B 1 164 ? 9.992 -15.523 -16.828 1 53.28 164 PRO B C 1
ATOM 2526 O O . PRO B 1 164 ? 11.18 -15.195 -16.922 1 53.28 164 PRO B O 1
#